Protein AF-0000000084531723 (afdb_homodimer)

Radius of gyration: 22.3 Å; Cα contacts (8 Å, |Δi|>4): 403; chains: 2; bounding box: 48×55×60 Å

Structure (mmCIF, N/CA/C/O backbone):
data_AF-0000000084531723-model_v1
#
loop_
_entity.id
_entity.type
_entity.pdbx_description
1 polymer 'MarR family transcriptional regulator'
#
loop_
_atom_site.group_PDB
_atom_site.id
_atom_site.type_symbol
_atom_site.label_atom_id
_atom_site.label_alt_id
_atom_site.label_comp_id
_atom_site.label_asym_id
_atom_site.label_entity_id
_atom_site.label_seq_id
_atom_site.pdbx_PDB_ins_code
_atom_site.Cartn_x
_atom_site.Cartn_y
_atom_site.Cartn_z
_atom_site.occupancy
_atom_site.B_iso_or_equiv
_atom_site.auth_seq_id
_atom_site.auth_comp_id
_atom_site.auth_asym_id
_atom_site.auth_atom_id
_atom_site.pdbx_PDB_model_num
ATOM 1 N N . MET A 1 1 ? 4.938 5.062 17.516 1 63 1 MET A N 1
ATOM 2 C CA . MET A 1 1 ? 3.607 4.496 17.719 1 63 1 MET A CA 1
ATOM 3 C C . MET A 1 1 ? 2.566 5.25 16.906 1 63 1 MET A C 1
ATOM 5 O O . MET A 1 1 ? 2.65 6.473 16.75 1 63 1 MET A O 1
ATOM 9 N N . GLU A 1 2 ? 1.861 4.598 16.094 1 81.06 2 GLU A N 1
ATOM 10 C CA . GLU A 1 2 ? 0.788 5.219 15.32 1 81.06 2 GLU A CA 1
ATOM 11 C C . GLU A 1 2 ? -0.399 5.57 16.203 1 81.06 2 GLU A C 1
ATOM 13 O O . GLU A 1 2 ? -0.81 4.77 17.047 1 81.06 2 GLU A O 1
ATOM 18 N N . ILE A 1 3 ? -0.831 6.797 16.172 1 87.56 3 ILE A N 1
ATOM 19 C CA . ILE A 1 3 ? -2.002 7.191 16.938 1 87.56 3 ILE A CA 1
ATOM 20 C C . ILE A 1 3 ? -3.252 6.531 16.359 1 87.56 3 ILE A C 1
ATOM 22 O O . ILE A 1 3 ? -3.246 6.082 15.219 1 87.56 3 ILE A O 1
ATOM 26 N N . GLY A 1 4 ? -4.312 6.414 17.219 1 93.38 4 GLY A N 1
ATOM 27 C CA . GLY A 1 4 ? -5.562 5.836 16.766 1 93.38 4 GLY A CA 1
ATOM 28 C C . GLY A 1 4 ? -6.184 6.598 15.602 1 93.38 4 GLY A C 1
ATOM 29 O O . GLY A 1 4 ? -5.973 7.805 15.469 1 93.38 4 GLY A O 1
ATOM 30 N N . ILE A 1 5 ? -6.965 5.941 14.82 1 95.44 5 ILE A N 1
ATOM 31 C CA . ILE A 1 5 ? -7.562 6.539 13.633 1 95.44 5 ILE A CA 1
ATOM 32 C C . ILE A 1 5 ? -8.438 7.723 14.039 1 95.44 5 ILE A C 1
ATOM 34 O O . ILE A 1 5 ? -8.359 8.797 13.43 1 95.44 5 ILE A O 1
ATOM 38 N N . ALA A 1 6 ? -9.25 7.543 15.055 1 96.06 6 ALA A N 1
ATOM 39 C CA . ALA A 1 6 ? -10.133 8.617 15.516 1 96.06 6 ALA A CA 1
ATOM 40 C C . ALA A 1 6 ? -9.328 9.836 15.945 1 96.06 6 ALA A C 1
ATOM 42 O O . ALA A 1 6 ? -9.703 10.977 15.648 1 96.06 6 ALA A O 1
ATOM 43 N N . GLU A 1 7 ? -8.258 9.586 16.672 1 95.5 7 GLU A N 1
ATOM 44 C CA . GLU A 1 7 ? -7.391 10.672 17.109 1 95.5 7 GLU A CA 1
ATOM 45 C C . GLU A 1 7 ? -6.723 11.367 15.93 1 95.5 7 GLU A C 1
ATOM 47 O O . GLU A 1 7 ? -6.621 12.594 15.891 1 95.5 7 GLU A O 1
ATOM 52 N N . GLN A 1 8 ? -6.285 10.617 14.969 1 95 8 GLN A N 1
ATOM 53 C CA . GLN A 1 8 ? -5.641 11.156 13.773 1 95 8 GLN A CA 1
ATOM 54 C C . GLN A 1 8 ? -6.613 12.016 12.969 1 95 8 GLN A C 1
ATOM 56 O O . GLN A 1 8 ? -6.254 13.102 12.508 1 95 8 GLN A O 1
ATOM 61 N N . VAL A 1 9 ? -7.836 11.586 12.844 1 96.44 9 VAL A N 1
ATOM 62 C CA . VAL A 1 9 ? -8.852 12.312 12.086 1 96.44 9 VAL A CA 1
ATOM 63 C C . VAL A 1 9 ? -9.203 13.609 12.805 1 96.44 9 VAL A C 1
ATOM 65 O O . VAL A 1 9 ? -9.359 14.656 12.172 1 96.44 9 VAL A O 1
ATOM 68 N N . ALA A 1 10 ? -9.289 13.516 14.125 1 96.19 10 ALA A N 1
ATOM 69 C CA . ALA A 1 10 ? -9.57 14.703 14.922 1 96.19 10 ALA A CA 1
ATOM 70 C C . ALA A 1 10 ? -8.477 15.75 14.75 1 96.19 10 ALA A C 1
ATOM 72 O O . ALA A 1 10 ? -8.758 16.938 14.625 1 96.19 10 ALA A O 1
ATOM 73 N N . LEU A 1 11 ? -7.297 15.266 14.758 1 95.56 11 LEU A N 1
ATOM 74 C CA . LEU A 1 11 ? -6.156 16.156 14.57 1 95.56 11 LEU A CA 1
ATOM 75 C C . LEU A 1 11 ? -6.188 16.781 13.18 1 95.56 11 LEU A C 1
ATOM 77 O O . LEU A 1 11 ? -5.992 18 13.039 1 95.56 11 LEU A O 1
ATOM 81 N N . TYR A 1 12 ? -6.457 16.016 12.133 1 95.75 12 TYR A N 1
ATOM 82 C CA . TYR A 1 12 ? -6.539 16.531 10.773 1 95.75 12 TYR A CA 1
ATOM 83 C C . TYR A 1 12 ? -7.66 17.562 10.656 1 95.75 12 TYR A C 1
ATOM 85 O O . TYR A 1 12 ? -7.508 18.578 9.977 1 95.75 12 TYR A O 1
ATOM 93 N N . GLN A 1 13 ? -8.742 17.281 11.312 1 95.31 13 GLN A N 1
ATOM 94 C CA . GLN A 1 13 ? -9.859 18.203 11.297 1 95.31 13 GLN A CA 1
ATOM 95 C C . GLN A 1 13 ? -9.477 19.531 11.938 1 95.31 13 GLN A C 1
ATOM 97 O O . GLN A 1 13 ? -9.891 20.609 11.477 1 95.31 13 GLN A O 1
ATOM 102 N N . ARG A 1 14 ? -8.711 19.469 12.953 1 95.5 14 ARG A N 1
ATOM 103 C CA . ARG A 1 14 ? -8.242 20.672 13.633 1 95.5 14 ARG A CA 1
ATOM 104 C C . ARG A 1 14 ? -7.297 21.484 12.742 1 95.5 14 ARG A C 1
ATOM 106 O O . ARG A 1 14 ? -7.398 22.703 12.672 1 95.5 14 ARG A O 1
ATOM 113 N N . GLU A 1 15 ? -6.426 20.766 12.031 1 95.75 15 GLU A N 1
ATOM 114 C CA . GLU A 1 15 ? -5.379 21.406 11.234 1 95.75 15 GLU A CA 1
ATOM 115 C C . GLU A 1 15 ? -5.883 21.766 9.844 1 95.75 15 GLU A C 1
ATOM 117 O O . GLU A 1 15 ? -5.359 22.688 9.203 1 95.75 15 GLU A O 1
ATOM 122 N N . PHE A 1 16 ? -6.871 21.047 9.383 1 95.56 16 PHE A N 1
ATOM 123 C CA . PHE A 1 16 ? -7.508 21.219 8.086 1 95.56 16 PHE A CA 1
ATOM 124 C C . PHE A 1 16 ? -9.016 21.047 8.195 1 95.56 16 PHE A C 1
ATOM 126 O O . PHE A 1 16 ? -9.562 20 7.84 1 95.56 16 PHE A O 1
ATOM 133 N N . PRO A 1 17 ? -9.688 22.031 8.492 1 93.44 17 PRO A N 1
ATOM 134 C CA . PRO A 1 17 ? -11.078 21.953 8.961 1 93.44 17 PRO A CA 1
ATOM 135 C C . PRO A 1 17 ? -12.039 21.484 7.867 1 93.44 17 PRO A C 1
ATOM 137 O O . PRO A 1 17 ? -13.156 21.062 8.164 1 93.44 17 PRO A O 1
ATOM 140 N N . THR A 1 18 ? -11.727 21.547 6.609 1 92.62 18 THR A N 1
ATOM 141 C CA . THR A 1 18 ? -12.664 21.188 5.551 1 92.62 18 THR A CA 1
ATOM 142 C C . THR A 1 18 ? -12.609 19.688 5.266 1 92.62 18 THR A C 1
ATOM 144 O O . THR A 1 18 ? -13.305 19.188 4.379 1 92.62 18 THR A O 1
ATOM 147 N N . VAL A 1 19 ? -11.859 19.062 6.121 1 91.06 19 VAL A N 1
ATOM 148 C CA . VAL A 1 19 ? -11.742 17.625 5.953 1 91.06 19 VAL A CA 1
ATOM 149 C C . VAL A 1 19 ? -13.062 16.953 6.344 1 91.06 19 VAL A C 1
ATOM 151 O O . VAL A 1 19 ? -13.656 17.297 7.367 1 91.06 19 VAL A O 1
ATOM 154 N N . ASP A 1 20 ? -13.633 16.078 5.492 1 94.62 20 ASP A N 1
ATOM 155 C CA . ASP A 1 20 ? -14.766 15.227 5.859 1 94.62 20 ASP A CA 1
ATOM 156 C C . ASP A 1 20 ? -14.32 14.062 6.742 1 94.62 20 ASP A C 1
ATOM 158 O O . ASP A 1 20 ? -13.633 13.156 6.273 1 94.62 20 ASP A O 1
ATOM 162 N N . PRO A 1 21 ? -14.711 14.07 8 1 95.25 21 PRO A N 1
ATOM 163 C CA . PRO A 1 21 ? -14.188 13.07 8.93 1 95.25 21 PRO A CA 1
ATOM 164 C C . PRO A 1 21 ? -14.562 11.641 8.531 1 95.25 21 PRO A C 1
ATOM 166 O O . PRO A 1 21 ? -13.797 10.711 8.781 1 95.25 21 PRO A O 1
ATOM 169 N N . GLN A 1 22 ? -15.75 11.477 7.98 1 96.06 22 GLN A N 1
ATOM 170 C CA . GLN A 1 22 ? -16.156 10.133 7.574 1 96.06 22 GLN A CA 1
ATOM 171 C C . GLN A 1 22 ? -15.281 9.625 6.426 1 96.06 22 GLN A C 1
ATOM 173 O O . GLN A 1 22 ? -14.828 8.484 6.445 1 96.06 22 GLN A O 1
ATOM 178 N N . VAL A 1 23 ? -15.055 10.445 5.438 1 96.69 23 VAL A N 1
ATOM 179 C CA . VAL A 1 23 ? -14.211 10.094 4.297 1 96.69 23 VAL A CA 1
ATOM 180 C C . VAL A 1 23 ? -12.789 9.812 4.77 1 96.69 23 VAL A C 1
ATOM 182 O O . VAL A 1 23 ? -12.195 8.797 4.395 1 96.69 23 VAL A O 1
ATOM 185 N N . GLU A 1 24 ? -12.32 10.656 5.594 1 96.88 24 GLU A N 1
ATOM 186 C CA . GLU A 1 24 ? -10.961 10.492 6.098 1 96.88 24 GLU A CA 1
ATOM 187 C C . GLU A 1 24 ? -10.82 9.219 6.918 1 96.88 24 GLU A C 1
ATOM 189 O O . GLU A 1 24 ? -9.805 8.516 6.824 1 96.88 24 GLU A O 1
ATOM 194 N N . THR A 1 25 ? -11.82 8.898 7.734 1 97.44 25 THR A N 1
ATOM 195 C CA . THR A 1 25 ? -11.812 7.672 8.516 1 97.44 25 THR A CA 1
ATOM 196 C C . THR A 1 25 ? -11.727 6.449 7.609 1 97.44 25 THR A C 1
ATOM 198 O O . THR A 1 25 ? -10.922 5.547 7.84 1 97.44 25 THR A O 1
ATOM 201 N N . ILE A 1 26 ? -12.5 6.398 6.543 1 98.31 26 ILE A N 1
ATOM 202 C CA . ILE A 1 26 ? -12.516 5.289 5.598 1 98.31 26 ILE A CA 1
ATOM 203 C C . ILE A 1 26 ? -11.148 5.152 4.938 1 98.31 26 ILE A C 1
ATOM 205 O O . ILE A 1 26 ? -10.562 4.066 4.918 1 98.31 26 ILE A O 1
ATOM 209 N N . VAL A 1 27 ? -10.578 6.238 4.465 1 97.75 27 VAL A N 1
ATOM 210 C CA . VAL A 1 27 ? -9.336 6.246 3.701 1 97.75 27 VAL A CA 1
ATOM 211 C C . VAL A 1 27 ? -8.172 5.871 4.609 1 97.75 27 VAL A C 1
ATOM 213 O O . VAL A 1 27 ? -7.336 5.035 4.25 1 97.75 27 VAL A O 1
ATOM 216 N N . GLN A 1 28 ? -8.188 6.422 5.781 1 96.69 28 GLN A N 1
ATOM 217 C CA . GLN A 1 28 ? -7.102 6.117 6.707 1 96.69 28 GLN A CA 1
ATOM 218 C C . GLN A 1 28 ? -7.164 4.664 7.168 1 96.69 28 GLN A C 1
ATOM 220 O O . GLN A 1 28 ? -6.129 4.016 7.34 1 96.69 28 GLN A O 1
ATOM 225 N N . THR A 1 29 ? -8.367 4.156 7.441 1 97.94 29 THR A N 1
ATOM 226 C CA . THR A 1 29 ? -8.523 2.764 7.848 1 97.94 29 THR A CA 1
ATOM 227 C C . THR A 1 29 ? -8.094 1.822 6.73 1 97.94 29 THR A C 1
ATOM 229 O O . THR A 1 29 ? -7.352 0.866 6.969 1 97.94 29 THR A O 1
ATOM 232 N N . LEU A 1 30 ? -8.5 2.105 5.512 1 98.31 30 LEU A N 1
ATOM 233 C CA . LEU A 1 30 ? -8.117 1.32 4.34 1 98.31 30 LEU A CA 1
ATOM 234 C C . LEU A 1 30 ? -6.602 1.302 4.172 1 98.31 30 LEU A C 1
ATOM 236 O O . LEU A 1 30 ? -6.008 0.239 3.979 1 98.31 30 LEU A O 1
ATOM 240 N N . ASN A 1 31 ? -5.98 2.447 4.266 1 96.44 31 ASN A N 1
ATOM 241 C CA . ASN A 1 31 ? -4.531 2.553 4.129 1 96.44 31 ASN A CA 1
ATOM 242 C C . ASN A 1 31 ? -3.809 1.758 5.211 1 96.44 31 ASN A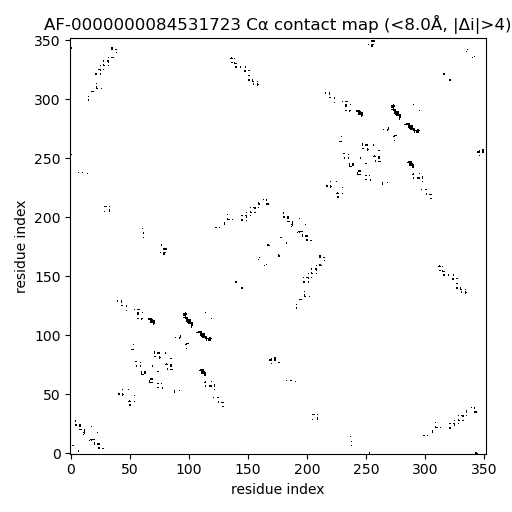 C 1
ATOM 244 O O . ASN A 1 31 ? -2.812 1.088 4.934 1 96.44 31 ASN A O 1
ATOM 248 N N . ARG A 1 32 ? -4.309 1.858 6.422 1 95.5 32 ARG A N 1
ATOM 249 C CA . ARG A 1 32 ? -3.668 1.16 7.531 1 95.5 32 ARG A CA 1
ATOM 250 C C . ARG A 1 32 ? -3.832 -0.35 7.395 1 95.5 32 ARG A C 1
ATOM 252 O O . ARG A 1 32 ? -2.889 -1.106 7.637 1 95.5 32 ARG A O 1
ATOM 259 N N . VAL A 1 33 ? -5.035 -0.821 7.016 1 96.94 33 VAL A N 1
ATOM 260 C CA . VAL A 1 33 ? -5.242 -2.242 6.758 1 96.94 33 VAL A CA 1
ATOM 261 C C . VAL A 1 33 ? -4.266 -2.721 5.688 1 96.94 33 VAL A C 1
ATOM 263 O O . VAL A 1 33 ? -3.57 -3.723 5.875 1 96.94 33 VAL A O 1
ATOM 266 N N . SER A 1 34 ? -4.184 -1.967 4.617 1 96.44 34 SER A N 1
ATOM 267 C CA . SER A 1 34 ? -3.326 -2.336 3.496 1 96.44 34 SER A CA 1
ATOM 268 C C . SER A 1 34 ? -1.864 -2.416 3.922 1 96.44 34 SER A C 1
ATOM 270 O O . SER A 1 34 ? -1.154 -3.354 3.551 1 96.44 34 SER A O 1
ATOM 272 N N . ARG A 1 35 ? -1.403 -1.473 4.672 1 93.69 35 ARG A N 1
ATOM 273 C CA . ARG A 1 35 ? -0.019 -1.462 5.133 1 93.69 35 ARG A CA 1
ATOM 274 C C . ARG A 1 35 ? 0.275 -2.67 6.016 1 93.69 35 ARG A C 1
ATOM 276 O O . ARG A 1 35 ? 1.313 -3.316 5.867 1 93.69 35 ARG A O 1
ATOM 283 N N . ARG A 1 36 ? -0.611 -2.941 6.941 1 94.12 36 ARG A N 1
ATOM 284 C CA . ARG A 1 36 ? -0.42 -4.07 7.844 1 94.12 36 ARG A CA 1
ATOM 285 C C . ARG A 1 36 ? -0.445 -5.391 7.082 1 94.12 36 ARG A C 1
ATOM 287 O O . ARG A 1 36 ? 0.318 -6.309 7.391 1 94.12 36 ARG A O 1
ATOM 294 N N . MET A 1 37 ? -1.312 -5.496 6.133 1 96.25 37 MET A N 1
ATOM 295 C CA . MET A 1 37 ? -1.308 -6.668 5.258 1 96.25 37 MET A CA 1
ATOM 296 C C . MET A 1 37 ? 0.03 -6.805 4.543 1 96.25 37 MET A C 1
ATOM 298 O O . MET A 1 37 ? 0.583 -7.902 4.457 1 96.25 37 MET A O 1
ATOM 302 N N . GLY A 1 38 ? 0.511 -5.695 4.016 1 95.12 38 GLY A N 1
ATOM 303 C CA . GLY A 1 38 ? 1.812 -5.707 3.365 1 95.12 38 GLY A CA 1
ATOM 304 C C . GLY A 1 38 ? 2.922 -6.223 4.262 1 95.12 38 GLY A C 1
ATOM 305 O O . GLY A 1 38 ? 3.76 -7.016 3.822 1 95.12 38 GLY A O 1
ATOM 306 N N . VAL A 1 39 ? 2.947 -5.832 5.465 1 93.38 39 VAL A N 1
ATOM 307 C CA . VAL A 1 39 ? 3.943 -6.266 6.441 1 93.38 39 VAL A CA 1
ATOM 308 C C . VAL A 1 39 ? 3.82 -7.77 6.672 1 93.38 39 VAL A C 1
ATOM 310 O O . VAL A 1 39 ? 4.828 -8.484 6.711 1 93.38 39 VAL A O 1
ATOM 313 N N . ALA A 1 40 ? 2.584 -8.188 6.82 1 94.69 40 ALA A N 1
ATOM 314 C CA . ALA A 1 40 ? 2.346 -9.617 7.02 1 94.69 40 ALA A CA 1
ATOM 315 C C . ALA A 1 40 ? 2.855 -10.422 5.832 1 94.69 40 ALA A C 1
ATOM 317 O O . ALA A 1 40 ? 3.521 -11.445 6.008 1 94.69 40 ALA A O 1
ATOM 318 N N . TYR A 1 41 ? 2.582 -10.008 4.621 1 96.44 41 TYR A N 1
ATOM 319 C CA . TYR A 1 41 ? 3.041 -10.703 3.424 1 96.44 41 TYR A CA 1
ATOM 320 C C . TYR A 1 41 ? 4.562 -10.727 3.359 1 96.44 41 TYR A C 1
ATOM 322 O O . TYR A 1 41 ? 5.156 -11.75 3.004 1 96.44 41 TYR A O 1
ATOM 330 N N . ASP A 1 42 ? 5.18 -9.648 3.721 1 95.5 42 ASP A N 1
ATOM 331 C CA . ASP A 1 42 ? 6.637 -9.57 3.691 1 95.5 42 ASP A CA 1
ATOM 332 C C . ASP A 1 42 ? 7.262 -10.555 4.676 1 95.5 42 ASP A C 1
ATOM 334 O O . ASP A 1 42 ? 8.289 -11.172 4.379 1 95.5 42 ASP A O 1
ATOM 338 N N . ARG A 1 43 ? 6.684 -10.648 5.785 1 95.12 43 ARG A N 1
ATOM 339 C CA . ARG A 1 43 ? 7.156 -11.609 6.777 1 95.12 43 ARG A CA 1
ATOM 340 C C . ARG A 1 43 ? 7.07 -13.039 6.246 1 95.12 43 ARG A C 1
ATOM 342 O O . ARG A 1 43 ? 7.984 -13.836 6.453 1 95.12 43 ARG A O 1
ATOM 349 N N . GLN A 1 44 ? 5.996 -13.32 5.59 1 97.25 44 GLN A N 1
ATOM 350 C CA . GLN A 1 44 ? 5.82 -14.641 5 1 97.25 44 GLN A CA 1
ATOM 351 C C . GLN A 1 44 ? 6.883 -14.922 3.939 1 97.25 44 GLN A C 1
ATOM 353 O O . GLN A 1 44 ? 7.457 -16.016 3.902 1 97.25 44 GLN A O 1
ATOM 358 N N . LEU A 1 45 ? 7.176 -13.938 3.105 1 97.94 45 LEU A N 1
ATOM 359 C CA . LEU A 1 45 ? 8.172 -14.109 2.057 1 97.94 45 LEU A CA 1
ATOM 360 C C . LEU A 1 45 ? 9.562 -14.273 2.652 1 97.94 45 LEU A C 1
ATOM 362 O O . LEU A 1 45 ? 10.383 -15.047 2.135 1 97.94 45 LEU A O 1
ATOM 366 N N . THR A 1 46 ? 9.758 -13.578 3.746 1 97.12 46 THR A N 1
ATOM 367 C CA . THR A 1 46 ? 11.023 -13.734 4.457 1 97.12 46 THR A CA 1
ATOM 368 C C . THR A 1 46 ? 11.188 -15.172 4.949 1 97.12 46 THR A C 1
ATOM 370 O O . THR A 1 46 ? 12.266 -15.758 4.812 1 97.12 46 THR A O 1
ATOM 373 N N . VAL A 1 47 ? 10.18 -15.711 5.469 1 97.25 47 VAL A N 1
ATOM 374 C CA . VAL A 1 47 ? 10.188 -17.094 5.938 1 97.25 47 VAL A CA 1
ATOM 375 C C . VAL A 1 47 ? 10.5 -18.031 4.777 1 97.25 47 VAL A C 1
ATOM 377 O O . VAL A 1 47 ? 11.203 -19.031 4.945 1 97.25 47 VAL A O 1
ATOM 380 N N . LEU A 1 48 ? 10.078 -17.688 3.586 1 97.88 48 LEU A N 1
ATOM 381 C CA . LEU A 1 48 ? 10.219 -18.531 2.41 1 97.88 48 LEU A CA 1
ATOM 382 C C . LEU A 1 48 ? 11.555 -18.281 1.718 1 97.88 48 LEU A C 1
ATOM 384 O O . LEU A 1 48 ? 11.906 -18.969 0.758 1 97.88 48 LEU A O 1
ATOM 388 N N . GLY A 1 49 ? 12.258 -17.25 2.111 1 97.25 49 GLY A N 1
ATOM 389 C CA . GLY A 1 49 ? 13.578 -16.953 1.57 1 97.25 49 GLY A CA 1
ATOM 390 C C . GLY A 1 49 ? 13.523 -16.281 0.214 1 97.25 49 GLY A C 1
ATOM 391 O O . GLY A 1 49 ? 14.422 -16.469 -0.612 1 97.25 49 GLY A O 1
ATOM 392 N N . ILE A 1 50 ? 12.438 -15.578 -0.095 1 97.12 50 ILE A N 1
ATOM 393 C CA . ILE A 1 50 ? 12.375 -14.828 -1.347 1 97.12 50 ILE A CA 1
ATOM 394 C C . ILE A 1 50 ? 11.93 -13.391 -1.069 1 97.12 50 ILE A C 1
ATOM 396 O O . ILE A 1 50 ? 11.242 -13.133 -0.08 1 97.12 50 ILE A O 1
ATOM 400 N N . THR A 1 51 ? 12.297 -12.484 -1.89 1 97.25 51 THR A N 1
ATOM 401 C CA . THR A 1 51 ? 11.922 -11.078 -1.758 1 97.25 51 THR A CA 1
ATOM 402 C C . THR A 1 51 ? 10.586 -10.805 -2.443 1 97.25 51 THR A C 1
ATOM 404 O O . THR A 1 51 ? 10.117 -11.617 -3.242 1 97.25 51 THR A O 1
ATOM 407 N N . SER A 1 52 ? 10.008 -9.695 -2.111 1 97.56 52 SER A N 1
ATOM 408 C CA . SER A 1 52 ? 8.781 -9.273 -2.781 1 97.56 52 SER A CA 1
ATOM 409 C C . SER A 1 52 ? 9 -9.102 -4.281 1 97.56 52 SER A C 1
ATOM 411 O O . SER A 1 52 ? 8.117 -9.422 -5.082 1 97.56 52 SER A O 1
ATOM 413 N N . ALA A 1 53 ? 10.188 -8.641 -4.637 1 96.75 53 ALA A N 1
ATOM 414 C CA . ALA A 1 53 ? 10.516 -8.469 -6.047 1 96.75 53 ALA A CA 1
ATOM 415 C C . ALA A 1 53 ? 10.555 -9.812 -6.773 1 96.75 53 ALA A C 1
ATOM 417 O O . ALA A 1 53 ? 10.055 -9.93 -7.895 1 96.75 53 ALA A O 1
ATOM 418 N N . GLU A 1 54 ? 11.125 -10.766 -6.184 1 97.81 54 GLU A N 1
ATOM 419 C CA . GLU A 1 54 ? 11.18 -12.109 -6.762 1 97.81 54 GLU A CA 1
ATOM 420 C C . GLU A 1 54 ? 9.789 -12.727 -6.855 1 97.81 54 GLU A C 1
ATOM 422 O O . GLU A 1 54 ? 9.453 -13.375 -7.852 1 97.81 54 GLU A O 1
ATOM 427 N N . TRP A 1 55 ? 9.062 -12.508 -5.832 1 98.25 55 TRP A N 1
ATOM 428 C CA . TRP A 1 55 ? 7.695 -13.016 -5.82 1 98.25 55 TRP A CA 1
ATOM 429 C C . TRP A 1 55 ? 6.898 -12.461 -6.996 1 98.25 55 TRP A C 1
ATOM 431 O O . TRP A 1 55 ? 6.105 -13.18 -7.609 1 98.25 55 TRP A O 1
ATOM 441 N N . GLU A 1 56 ? 7.062 -11.258 -7.301 1 97.25 56 GLU A N 1
ATOM 442 C CA . GLU A 1 56 ? 6.355 -10.633 -8.414 1 97.25 56 GLU A CA 1
ATOM 443 C C . GLU A 1 56 ? 6.688 -11.312 -9.734 1 97.25 56 GLU A C 1
ATOM 445 O O . GLU A 1 56 ? 5.828 -11.43 -10.609 1 97.25 56 GLU A O 1
ATOM 450 N N . VAL A 1 57 ? 7.887 -11.695 -9.891 1 98.12 57 VAL A N 1
ATOM 451 C CA . VAL A 1 57 ? 8.281 -12.43 -11.086 1 98.12 57 VAL A CA 1
ATOM 452 C C . VAL A 1 57 ? 7.602 -13.789 -11.117 1 98.12 57 VAL A C 1
ATOM 454 O O . VAL A 1 57 ? 7.043 -14.195 -12.141 1 98.12 57 VAL A O 1
ATOM 457 N N . LEU A 1 58 ? 7.652 -14.5 -9.961 1 98.56 58 LEU A N 1
ATOM 458 C CA . LEU A 1 58 ? 6.977 -15.789 -9.883 1 98.56 58 LEU A CA 1
ATOM 459 C C . LEU A 1 58 ? 5.5 -15.648 -10.227 1 98.56 58 LEU A C 1
ATOM 461 O O . LEU A 1 58 ? 4.961 -16.453 -11 1 98.56 58 LEU A O 1
ATOM 465 N N . LYS A 1 59 ? 4.922 -14.672 -9.703 1 97.31 59 LYS A N 1
ATOM 466 C CA . LYS A 1 59 ? 3.506 -14.414 -9.953 1 97.31 59 LYS A CA 1
ATOM 467 C C . LYS A 1 59 ? 3.25 -14.156 -11.438 1 97.31 59 LYS A C 1
ATOM 469 O O . LYS A 1 59 ? 2.307 -14.703 -12.016 1 97.31 59 LYS A O 1
ATOM 474 N N . ALA A 1 60 ? 4.059 -13.352 -12.055 1 96.94 60 ALA A N 1
ATOM 475 C CA . ALA A 1 60 ? 3.891 -13.039 -13.469 1 96.94 60 ALA A CA 1
ATOM 476 C C . ALA A 1 60 ? 3.973 -14.305 -14.32 1 96.94 60 ALA A C 1
ATOM 478 O O . ALA A 1 60 ? 3.207 -14.469 -15.273 1 96.94 60 ALA A O 1
ATOM 479 N N . LEU A 1 61 ? 4.879 -15.172 -14.008 1 98.06 61 LEU A N 1
ATOM 480 C CA . LEU A 1 61 ? 5.035 -16.422 -14.75 1 98.06 61 LEU A CA 1
ATOM 481 C C . LEU A 1 61 ? 3.828 -17.328 -14.547 1 98.06 61 LEU A C 1
ATOM 483 O O . LEU A 1 61 ? 3.314 -17.906 -15.5 1 98.06 61 LEU A O 1
ATOM 487 N N . VAL A 1 62 ? 3.371 -17.422 -13.344 1 97.12 62 VAL A N 1
ATOM 488 C CA . VAL A 1 62 ? 2.213 -18.25 -13.039 1 97.12 62 VAL A CA 1
ATOM 489 C C . VAL A 1 62 ? 0.984 -17.719 -13.773 1 97.12 62 VAL A C 1
ATOM 491 O O . VAL A 1 62 ? 0.22 -18.484 -14.359 1 97.12 62 VAL A O 1
ATOM 494 N N . VAL A 1 63 ? 0.833 -16.453 -13.766 1 94.94 63 VAL A N 1
ATOM 495 C CA . VAL A 1 63 ? -0.312 -15.805 -14.398 1 94.94 63 VAL A CA 1
ATOM 496 C C . VAL A 1 63 ? -0.252 -16.016 -15.914 1 94.94 63 VAL A C 1
ATOM 498 O O . VAL A 1 63 ? -1.288 -16.141 -16.562 1 94.94 63 VAL A O 1
ATOM 501 N N . ALA A 1 64 ? 0.91 -16.109 -16.453 1 94.69 64 ALA A N 1
ATOM 502 C CA . ALA A 1 64 ? 1.074 -16.359 -17.875 1 94.69 64 ALA A CA 1
ATOM 503 C C . ALA A 1 64 ? 0.526 -17.734 -18.266 1 94.69 64 ALA A C 1
ATOM 505 O O . ALA A 1 64 ? 0.206 -17.969 -19.438 1 94.69 64 ALA A O 1
ATOM 506 N N . GLY A 1 65 ? 0.491 -18.688 -17.266 1 94.25 65 GLY A N 1
ATOM 507 C CA . GLY A 1 65 ? -0.082 -20 -17.5 1 94.25 65 GLY A CA 1
ATOM 508 C C . GLY A 1 65 ? 0.953 -21.047 -17.891 1 94.25 65 GLY A C 1
ATOM 509 O O . GLY A 1 65 ? 2.049 -20.703 -18.344 1 94.25 65 GLY A O 1
ATOM 510 N N . SER A 1 66 ? 0.608 -22.297 -17.703 1 94.19 66 SER A N 1
ATOM 511 C CA . SER A 1 66 ? 1.482 -23.406 -18.047 1 94.19 66 SER A CA 1
ATOM 512 C C . SER A 1 66 ? 1.844 -23.375 -19.531 1 94.19 66 SER A C 1
ATOM 514 O O . SER A 1 66 ? 0.975 -23.188 -20.391 1 94.19 66 SER A O 1
ATOM 516 N N . PRO A 1 67 ? 3.248 -23.562 -19.812 1 95.38 67 PRO A N 1
ATOM 517 C CA . PRO A 1 67 ? 4.367 -24.062 -19.016 1 95.38 67 PRO A CA 1
ATOM 518 C C . PRO A 1 67 ? 5.133 -22.969 -18.297 1 95.38 67 PRO A C 1
ATOM 520 O O . PRO A 1 67 ? 6.336 -23.094 -18.047 1 95.38 67 PRO A O 1
ATOM 523 N N . TYR A 1 68 ? 4.426 -21.766 -17.938 1 97.62 68 TYR A N 1
ATOM 524 C CA . TYR A 1 68 ? 4.914 -20.703 -17.078 1 97.62 68 TYR A CA 1
ATOM 525 C C . TYR A 1 68 ? 6.188 -20.078 -17.656 1 97.62 68 TYR A C 1
ATOM 527 O O . TYR A 1 68 ? 7.195 -19.969 -16.953 1 97.62 68 TYR A O 1
ATOM 535 N N . ARG A 1 69 ? 6.023 -19.625 -18.859 1 97.31 69 ARG A N 1
ATOM 536 C CA . ARG A 1 69 ? 7.148 -19.062 -19.609 1 97.31 69 ARG A CA 1
ATOM 537 C C . ARG A 1 69 ? 6.836 -17.656 -20.094 1 97.31 69 ARG A C 1
ATOM 539 O O . ARG A 1 69 ? 5.707 -17.359 -20.5 1 97.31 69 ARG A O 1
ATOM 546 N N . LEU A 1 70 ? 7.801 -16.812 -20.016 1 97.25 70 LEU A N 1
ATOM 547 C CA . LEU A 1 70 ? 7.75 -15.484 -20.609 1 97.25 70 LEU A CA 1
ATOM 548 C C . LEU A 1 70 ? 9.133 -15.039 -21.062 1 97.25 70 LEU A C 1
ATOM 550 O O . LEU A 1 70 ? 10.148 -15.508 -20.531 1 97.25 70 LEU A O 1
ATOM 554 N N . GLY A 1 71 ? 9.148 -14.172 -22.078 1 96.88 71 GLY A N 1
ATOM 555 C CA . GLY A 1 71 ? 10.391 -13.492 -22.406 1 96.88 71 GLY A CA 1
ATOM 556 C C . GLY A 1 71 ? 10.773 -12.422 -21.406 1 96.88 71 GLY A C 1
ATOM 557 O O . GLY A 1 71 ? 9.906 -11.859 -20.734 1 96.88 71 GLY A O 1
ATOM 558 N N . PRO A 1 72 ? 12.094 -12.172 -21.266 1 96.69 72 PRO A N 1
ATOM 559 C CA . PRO A 1 72 ? 12.516 -11.133 -20.328 1 96.69 72 PRO A CA 1
ATOM 560 C C . PRO A 1 72 ? 11.898 -9.773 -20.625 1 96.69 72 PRO A C 1
ATOM 562 O O . PRO A 1 72 ? 11.602 -9.008 -19.703 1 96.69 72 PRO A O 1
ATOM 565 N N . GLY A 1 73 ? 11.734 -9.469 -21.922 1 95.5 73 GLY A N 1
ATOM 566 C CA . GLY A 1 73 ? 11.109 -8.211 -22.297 1 95.5 73 GLY A CA 1
ATOM 567 C C . GLY A 1 73 ? 9.664 -8.102 -21.844 1 95.5 73 GLY A C 1
ATOM 568 O O . GLY A 1 73 ? 9.258 -7.066 -21.297 1 95.5 73 GLY A O 1
ATOM 569 N N . GLU A 1 74 ? 8.961 -9.148 -22.078 1 95.06 74 GLU A N 1
ATOM 570 C CA . GLU A 1 74 ? 7.562 -9.18 -21.656 1 95.06 74 GLU A CA 1
ATOM 571 C C . GLU A 1 74 ? 7.449 -9.109 -20.141 1 95.06 74 GLU A C 1
ATOM 573 O O . GLU A 1 74 ? 6.582 -8.414 -19.594 1 95.06 74 GLU A O 1
ATOM 578 N N . LEU A 1 75 ? 8.281 -9.797 -19.422 1 96.31 75 LEU A N 1
ATOM 579 C CA . LEU A 1 75 ? 8.328 -9.75 -17.969 1 96.31 75 LEU A CA 1
ATOM 580 C C . LEU A 1 75 ? 8.594 -8.328 -17.484 1 96.31 75 LEU A C 1
ATOM 582 O O . LEU A 1 75 ? 7.91 -7.84 -16.578 1 96.31 75 LEU A O 1
ATOM 586 N N . ALA A 1 76 ? 9.594 -7.691 -18.094 1 96.5 76 ALA A N 1
ATOM 587 C CA . ALA A 1 76 ? 9.945 -6.324 -17.719 1 96.5 76 ALA A CA 1
ATOM 588 C C . ALA A 1 76 ? 8.766 -5.375 -17.922 1 96.5 76 ALA A C 1
ATOM 590 O O . ALA A 1 76 ? 8.461 -4.566 -17.047 1 96.5 76 ALA A O 1
ATOM 591 N N . LYS A 1 77 ? 8.102 -5.527 -19.047 1 93.56 77 LYS A N 1
ATOM 592 C CA . LYS A 1 77 ? 6.949 -4.695 -19.375 1 93.56 77 LYS A CA 1
ATOM 593 C C . LYS A 1 77 ? 5.82 -4.898 -18.375 1 93.56 77 LYS A C 1
ATOM 595 O O . LYS A 1 77 ? 5.254 -3.926 -17.859 1 93.56 77 LYS A O 1
ATOM 600 N N . ARG A 1 78 ? 5.539 -6.125 -18 1 92.38 78 ARG A N 1
ATOM 601 C CA . ARG A 1 78 ? 4.465 -6.457 -17.062 1 92.38 78 ARG A CA 1
ATOM 602 C C . ARG A 1 78 ? 4.746 -5.887 -15.68 1 92.38 78 ARG A C 1
ATOM 604 O O . ARG A 1 78 ? 3.822 -5.508 -14.961 1 92.38 78 ARG A O 1
ATOM 611 N N . LEU A 1 79 ? 6.008 -5.809 -15.297 1 93.81 79 LEU A N 1
ATOM 612 C CA . LEU A 1 79 ? 6.359 -5.426 -13.938 1 93.81 79 LEU A CA 1
ATOM 613 C C . LEU A 1 79 ? 6.809 -3.969 -13.883 1 93.81 79 LEU A C 1
ATOM 615 O O . LEU A 1 79 ? 7.121 -3.451 -12.805 1 93.81 79 LEU A O 1
ATOM 619 N N . GLY A 1 80 ? 6.883 -3.334 -15.008 1 91.31 80 GLY A N 1
ATOM 620 C CA . GLY A 1 80 ? 7.312 -1.945 -15.062 1 91.31 80 GLY A CA 1
ATOM 621 C C . GLY A 1 80 ? 8.773 -1.757 -14.688 1 91.31 80 GLY A C 1
ATOM 622 O O . GLY A 1 80 ? 9.109 -0.833 -13.953 1 91.31 80 GLY A O 1
ATOM 623 N N . LEU A 1 81 ? 9.555 -2.607 -15.141 1 94.69 81 LEU A N 1
ATOM 624 C CA . LEU A 1 81 ? 10.984 -2.543 -14.867 1 94.69 81 LEU A CA 1
ATOM 625 C C . LEU A 1 81 ? 11.773 -2.238 -16.141 1 94.69 81 LEU A C 1
ATOM 627 O O . LEU A 1 81 ? 11.328 -2.562 -17.234 1 94.69 81 LEU A O 1
ATOM 631 N N . THR A 1 82 ? 12.914 -1.65 -15.977 1 95.25 82 THR A N 1
ATOM 632 C CA . THR A 1 82 ? 13.852 -1.551 -17.094 1 95.25 82 THR A CA 1
ATOM 633 C C . THR A 1 82 ? 14.43 -2.92 -17.438 1 95.25 82 THR A C 1
ATOM 635 O O . THR A 1 82 ? 14.477 -3.812 -16.578 1 95.25 82 THR A O 1
ATOM 638 N N . PRO A 1 83 ? 14.789 -3.029 -18.672 1 95.81 83 PRO A N 1
ATOM 639 C CA . PRO A 1 83 ? 15.422 -4.289 -19.078 1 95.81 83 PRO A CA 1
ATOM 640 C C . PRO A 1 83 ? 16.625 -4.641 -18.203 1 95.81 83 PRO A C 1
ATOM 642 O O . PRO A 1 83 ? 16.812 -5.805 -17.828 1 95.81 83 PRO A O 1
ATOM 645 N N . ALA A 1 84 ? 17.406 -3.66 -17.906 1 96.56 84 ALA A N 1
ATOM 646 C CA . ALA A 1 84 ? 18.594 -3.881 -17.078 1 96.56 84 ALA A CA 1
ATOM 647 C C . ALA A 1 84 ? 18.203 -4.383 -15.695 1 96.56 84 ALA A C 1
ATOM 649 O O . ALA A 1 84 ? 18.797 -5.336 -15.18 1 96.56 84 ALA A O 1
ATOM 650 N N . ALA A 1 85 ? 17.172 -3.805 -15.062 1 96.69 85 ALA A N 1
ATOM 651 C CA . ALA A 1 85 ? 16.688 -4.227 -13.75 1 96.69 85 ALA A CA 1
ATOM 652 C C . ALA A 1 85 ? 16.125 -5.641 -13.812 1 96.69 85 ALA A C 1
ATOM 654 O O . ALA A 1 85 ? 16.344 -6.441 -12.898 1 96.69 85 ALA A O 1
ATOM 655 N N . MET A 1 86 ? 15.406 -5.902 -14.844 1 97.56 86 MET A N 1
ATOM 656 C CA . MET A 1 86 ? 14.828 -7.23 -15.016 1 97.56 86 MET A CA 1
ATOM 657 C C . MET A 1 86 ? 15.922 -8.281 -15.156 1 97.56 86 MET A C 1
ATOM 659 O O . MET A 1 86 ? 15.844 -9.352 -14.547 1 97.56 86 MET A O 1
ATOM 663 N N . THR A 1 87 ? 16.906 -7.945 -15.961 1 97.06 87 THR A N 1
ATOM 664 C CA . THR A 1 87 ? 18.031 -8.859 -16.172 1 97.06 87 THR A CA 1
ATOM 665 C C . THR A 1 87 ? 18.703 -9.188 -14.844 1 97.06 87 THR A C 1
ATOM 667 O O . THR A 1 87 ? 18.938 -10.359 -14.531 1 97.06 87 THR A O 1
ATOM 670 N N . HIS A 1 88 ? 18.938 -8.188 -14.055 1 97.88 88 HIS A N 1
ATOM 671 C CA . HIS A 1 88 ? 19.578 -8.375 -12.758 1 97.88 88 HIS A CA 1
ATOM 672 C C . HIS A 1 88 ? 18.734 -9.25 -11.844 1 97.88 88 HIS A C 1
ATOM 674 O O . HIS A 1 88 ? 19.266 -10.125 -11.156 1 97.88 88 HIS A O 1
ATOM 680 N N . ARG A 1 89 ? 17.5 -9.062 -11.844 1 97.62 89 ARG A N 1
ATOM 681 C CA . ARG A 1 89 ? 16.594 -9.836 -11.008 1 97.62 89 ARG A CA 1
ATOM 682 C C . ARG A 1 89 ? 16.531 -11.289 -11.461 1 97.62 89 ARG A C 1
ATOM 684 O O . ARG A 1 89 ? 16.547 -12.203 -10.633 1 97.62 89 ARG A O 1
ATOM 691 N N . ILE A 1 90 ? 16.5 -11.438 -12.711 1 98.25 90 ILE A N 1
ATOM 692 C CA . ILE A 1 90 ? 16.453 -12.789 -13.258 1 98.25 90 ILE A CA 1
ATOM 693 C C . ILE A 1 90 ? 17.75 -13.523 -12.938 1 98.25 90 ILE A C 1
ATOM 695 O O . ILE A 1 90 ? 17.734 -14.703 -12.57 1 98.25 90 ILE A O 1
ATOM 699 N N . ASP A 1 91 ? 18.906 -12.852 -13.117 1 98 91 ASP A N 1
ATOM 700 C CA . ASP A 1 91 ? 20.203 -13.453 -12.805 1 98 91 ASP A CA 1
ATOM 701 C C . ASP A 1 91 ? 20.203 -14.031 -11.391 1 98 91 ASP A C 1
ATOM 703 O O . ASP A 1 91 ? 20.609 -15.172 -11.18 1 98 91 ASP A O 1
ATOM 707 N N . ARG A 1 92 ? 19.75 -13.234 -10.477 1 97.88 92 ARG A N 1
ATOM 708 C CA . ARG A 1 92 ? 19.688 -13.664 -9.086 1 97.88 92 ARG A CA 1
ATOM 709 C C . ARG A 1 92 ? 18.75 -14.852 -8.906 1 97.88 92 ARG A C 1
ATOM 711 O O . ARG A 1 92 ? 19.062 -15.797 -8.188 1 97.88 92 ARG A O 1
ATOM 718 N N . MET A 1 93 ? 17.641 -14.859 -9.57 1 98.56 93 MET A N 1
ATOM 719 C CA . MET A 1 93 ? 16.609 -15.891 -9.414 1 98.56 93 MET A CA 1
ATOM 720 C C . MET A 1 93 ? 17.062 -17.203 -10.07 1 98.56 93 MET A C 1
ATOM 722 O O . MET A 1 93 ? 16.703 -18.281 -9.609 1 98.56 93 MET A O 1
ATOM 726 N N . VAL A 1 94 ? 17.828 -17.094 -11.133 1 98.69 94 VAL A N 1
ATOM 727 C CA . VAL A 1 94 ? 18.438 -18.281 -11.734 1 98.69 94 VAL A CA 1
ATOM 728 C C . VAL A 1 94 ? 19.422 -18.906 -10.758 1 98.69 94 VAL A C 1
ATOM 730 O O . VAL A 1 94 ? 19.422 -20.125 -10.539 1 98.69 94 VAL A O 1
ATOM 733 N N . ALA A 1 95 ? 20.25 -18.078 -10.211 1 98.31 95 ALA A N 1
ATOM 734 C CA . ALA A 1 95 ? 21.234 -18.547 -9.234 1 98.31 95 ALA A CA 1
ATOM 735 C C . ALA A 1 95 ? 20.547 -19.234 -8.055 1 98.31 95 ALA A C 1
ATOM 737 O O . ALA A 1 95 ? 21.062 -20.219 -7.527 1 98.31 95 ALA A O 1
ATOM 738 N N . ASP A 1 96 ? 19.359 -18.766 -7.656 1 97.69 96 ASP A N 1
ATOM 739 C CA . ASP A 1 96 ? 18.609 -19.297 -6.516 1 97.69 96 ASP A CA 1
ATOM 740 C C . ASP A 1 96 ? 17.766 -20.5 -6.926 1 97.69 96 ASP A C 1
ATOM 742 O O . ASP A 1 96 ? 17.062 -21.078 -6.094 1 97.69 96 ASP A O 1
ATOM 746 N N . GLY A 1 97 ? 17.781 -20.812 -8.18 1 98.44 97 GLY A N 1
ATOM 747 C CA . GLY A 1 97 ? 17.094 -21.984 -8.68 1 98.44 97 GLY A CA 1
ATOM 748 C C . GLY A 1 97 ? 15.594 -21.781 -8.812 1 98.44 97 GLY A C 1
ATOM 749 O O . GLY A 1 97 ? 14.82 -22.734 -8.867 1 98.44 97 GLY A O 1
ATOM 750 N N . LEU A 1 98 ? 15.086 -20.484 -8.859 1 98.75 98 LEU A N 1
ATOM 751 C CA . LEU A 1 98 ? 13.656 -20.172 -8.883 1 98.75 98 LEU A CA 1
ATOM 752 C C . LEU A 1 98 ? 13.133 -20.172 -10.312 1 98.75 98 LEU A C 1
ATOM 754 O O . LEU A 1 98 ? 11.953 -20.453 -10.547 1 98.75 98 LEU A O 1
ATOM 758 N N . VAL A 1 99 ? 14 -19.781 -11.25 1 98.81 99 VAL A N 1
ATOM 759 C CA . VAL A 1 99 ? 13.656 -19.75 -12.672 1 98.81 99 VAL A CA 1
ATOM 760 C C . VAL A 1 99 ? 14.836 -20.266 -13.5 1 98.81 99 VAL A C 1
ATOM 762 O O . VAL A 1 99 ? 15.961 -20.344 -13 1 98.81 99 VAL A O 1
ATOM 765 N N . THR A 1 100 ? 14.547 -20.656 -14.734 1 98.62 100 THR A N 1
ATOM 766 C CA . THR A 1 100 ? 15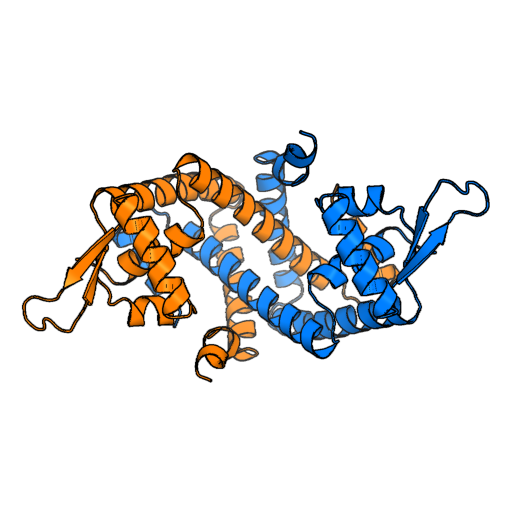.586 -20.938 -15.719 1 98.62 100 THR A CA 1
ATOM 767 C C . THR A 1 100 ? 15.578 -19.891 -16.828 1 98.62 100 THR A C 1
ATOM 769 O O . THR A 1 100 ? 14.594 -19.172 -17 1 98.62 100 THR A O 1
ATOM 772 N N . ARG A 1 101 ? 16.625 -19.734 -17.375 1 97.75 101 ARG A N 1
ATOM 773 C CA . ARG A 1 101 ? 16.812 -18.891 -18.547 1 97.75 101 ARG A CA 1
ATOM 774 C C . ARG A 1 101 ? 17.406 -19.688 -19.703 1 97.75 101 ARG A C 1
ATOM 776 O O . ARG A 1 101 ? 18.516 -20.203 -19.609 1 97.75 101 ARG A O 1
ATOM 783 N N . GLU A 1 102 ? 16.641 -19.844 -20.75 1 96 102 GLU A N 1
ATOM 784 C CA . GLU A 1 102 ? 17.094 -20.641 -21.891 1 96 102 GLU A CA 1
ATOM 785 C C . GLU A 1 102 ? 16.719 -19.953 -23.219 1 96 102 GLU A C 1
ATOM 787 O O . GLU A 1 102 ? 15.82 -19.125 -23.25 1 96 102 GLU A O 1
ATOM 792 N N . ARG A 1 103 ? 17.438 -20.344 -24.188 1 92.88 103 ARG A N 1
ATOM 793 C CA . ARG A 1 103 ? 17.094 -19.875 -25.516 1 92.88 103 ARG A CA 1
ATOM 794 C C . ARG A 1 103 ? 16.062 -20.797 -26.172 1 92.88 103 ARG A C 1
ATOM 796 O O . ARG A 1 103 ? 16.109 -22.016 -25.984 1 92.88 103 ARG A O 1
ATOM 803 N N . ASP A 1 104 ? 15.156 -20.109 -26.922 1 88.44 104 ASP A N 1
ATOM 804 C CA . ASP A 1 104 ? 14.141 -20.875 -27.641 1 88.44 104 ASP A CA 1
ATOM 805 C C . ASP A 1 104 ? 14.773 -21.734 -28.734 1 88.44 104 ASP A C 1
ATOM 807 O O . ASP A 1 104 ? 15.57 -21.25 -29.547 1 88.44 104 ASP A O 1
ATOM 811 N N . GLU A 1 105 ? 14.438 -22.969 -28.766 1 87.81 105 GLU A N 1
ATOM 812 C CA . GLU A 1 105 ? 15.008 -23.906 -29.734 1 87.81 105 GLU A CA 1
ATOM 813 C C . GLU A 1 105 ? 14.609 -23.531 -31.156 1 87.81 105 GLU A C 1
ATOM 815 O O . GLU A 1 105 ? 15.391 -23.703 -32.094 1 87.81 105 GLU A O 1
ATOM 820 N N . SER A 1 106 ? 13.398 -23.078 -31.297 1 91.5 106 SER A N 1
ATOM 821 C CA . SER A 1 106 ? 12.859 -22.734 -32.594 1 91.5 106 SER A CA 1
ATOM 822 C C . SER A 1 106 ? 13.344 -21.359 -33.062 1 91.5 106 SER A C 1
ATOM 824 O O . SER A 1 106 ? 13.359 -21.062 -34.25 1 91.5 106 SER A O 1
ATOM 826 N N . ASN A 1 107 ? 13.57 -20.578 -32.125 1 90.38 107 ASN A N 1
ATOM 827 C CA . ASN A 1 107 ? 14.07 -19.219 -32.375 1 90.38 107 ASN A CA 1
ATOM 828 C C . ASN A 1 107 ? 15.156 -18.844 -31.391 1 90.38 107 ASN A C 1
ATOM 830 O O . ASN A 1 107 ? 14.875 -18.25 -30.344 1 90.38 107 ASN A O 1
ATOM 834 N N . ARG A 1 108 ? 16.359 -19.094 -31.766 1 87.44 108 ARG A N 1
ATOM 835 C CA . ARG A 1 108 ? 17.5 -19.016 -30.844 1 87.44 108 ARG A CA 1
ATOM 836 C C . ARG A 1 108 ? 17.75 -17.578 -30.406 1 87.44 108 ARG A C 1
ATOM 838 O O . ARG A 1 108 ? 18.5 -17.344 -29.453 1 87.44 108 ARG A O 1
ATOM 845 N N . VAL A 1 109 ? 17.141 -16.656 -31.016 1 89.19 109 VAL A N 1
ATOM 846 C CA . VAL A 1 109 ? 17.328 -15.273 -30.594 1 89.19 109 VAL A CA 1
ATOM 847 C C . VAL A 1 109 ? 16.359 -14.945 -29.469 1 89.19 109 VAL A C 1
ATOM 849 O O . VAL A 1 109 ? 16.547 -13.953 -28.75 1 89.19 109 VAL A O 1
ATOM 852 N N . ARG A 1 110 ? 15.422 -15.836 -29.312 1 93 110 ARG A N 1
ATOM 853 C CA . ARG A 1 110 ? 14.43 -15.617 -28.266 1 93 110 ARG A CA 1
ATOM 854 C C . ARG A 1 110 ? 14.867 -16.266 -26.953 1 93 110 ARG A C 1
ATOM 856 O O . ARG A 1 110 ? 15.242 -17.438 -26.938 1 93 110 ARG A O 1
ATOM 863 N N . VAL A 1 111 ? 14.906 -15.453 -25.953 1 97.06 111 VAL A N 1
ATOM 864 C CA . VAL A 1 111 ? 15.227 -15.93 -24.625 1 97.06 111 VAL A CA 1
ATOM 865 C C . VAL A 1 111 ? 13.93 -16.219 -23.859 1 97.06 111 VAL A C 1
ATOM 867 O O . VAL A 1 111 ? 12.984 -15.438 -23.922 1 97.06 111 VAL A O 1
ATOM 870 N N . ILE A 1 112 ? 13.922 -17.375 -23.172 1 97.62 112 ILE A N 1
ATOM 871 C CA . ILE A 1 112 ? 12.742 -17.766 -22.422 1 97.62 112 ILE A CA 1
ATOM 872 C C . ILE A 1 112 ? 13.086 -17.891 -20.938 1 97.62 112 ILE A C 1
ATOM 874 O O . ILE A 1 112 ? 14.07 -18.547 -20.578 1 97.62 112 ILE A O 1
ATOM 878 N N . ILE A 1 113 ? 12.328 -17.188 -20.109 1 98.62 113 ILE A N 1
ATOM 879 C CA . ILE A 1 113 ? 12.367 -17.375 -18.672 1 98.62 113 ILE A CA 1
ATOM 880 C C . ILE A 1 113 ? 11.266 -18.344 -18.234 1 98.62 113 ILE A C 1
ATOM 882 O O . ILE A 1 113 ? 10.094 -18.141 -18.578 1 98.62 113 ILE A O 1
ATOM 886 N N . GLU A 1 114 ? 11.656 -19.375 -17.516 1 98.56 114 GLU A N 1
ATOM 887 C CA . GLU A 1 114 ? 10.688 -20.406 -17.156 1 98.56 114 GLU A CA 1
ATOM 888 C C . GLU A 1 114 ? 10.703 -20.672 -15.648 1 98.56 114 GLU A C 1
ATOM 890 O O . GLU A 1 114 ? 11.773 -20.719 -15.031 1 98.56 114 GLU A O 1
ATOM 895 N N . LEU A 1 115 ? 9.477 -20.812 -15.148 1 98.5 115 LEU A N 1
ATOM 896 C CA . LEU A 1 115 ? 9.32 -21.156 -13.734 1 98.5 115 LEU A CA 1
ATOM 897 C C . LEU A 1 115 ? 9.82 -22.562 -13.461 1 98.5 115 LEU A C 1
ATOM 899 O O . LEU A 1 115 ? 9.461 -23.5 -14.18 1 98.5 115 LEU A O 1
ATOM 903 N N . THR A 1 116 ? 10.773 -22.766 -12.453 1 98.56 116 THR A N 1
ATOM 904 C CA . THR A 1 116 ? 11.219 -24.094 -12.055 1 98.56 116 THR A CA 1
ATOM 905 C C . THR A 1 116 ? 10.227 -24.719 -11.078 1 98.56 116 THR A C 1
ATOM 907 O O . THR A 1 116 ? 9.297 -24.062 -10.617 1 98.56 116 THR A O 1
ATOM 910 N N . GLU A 1 117 ? 10.445 -26.031 -10.734 1 98.12 117 GLU A N 1
ATOM 911 C CA . GLU A 1 117 ? 9.648 -26.688 -9.688 1 98.12 117 GLU A CA 1
ATOM 912 C C . GLU A 1 117 ? 9.852 -26 -8.344 1 98.12 117 GLU A C 1
ATOM 914 O O . GLU A 1 117 ? 8.891 -25.812 -7.59 1 98.12 117 GLU A O 1
ATOM 919 N N . THR A 1 118 ? 11.07 -25.625 -8.086 1 98.38 118 THR A N 1
ATOM 920 C CA . THR A 1 118 ? 11.375 -24.922 -6.848 1 98.38 118 THR A CA 1
ATOM 921 C C . THR A 1 118 ? 10.648 -23.578 -6.797 1 98.38 118 THR A C 1
ATOM 923 O O . THR A 1 118 ? 10.062 -23.219 -5.773 1 98.38 118 THR A O 1
ATOM 926 N N . GLY A 1 119 ? 10.719 -22.781 -7.914 1 98.5 119 GLY A N 1
ATOM 927 C CA . GLY A 1 119 ? 10 -21.516 -7.984 1 98.5 119 GLY A CA 1
ATOM 928 C C . GLY A 1 119 ? 8.508 -21.672 -7.793 1 98.5 119 GLY A C 1
ATOM 929 O O . GLY A 1 119 ? 7.883 -20.875 -7.082 1 98.5 119 GLY A O 1
ATOM 930 N N . ARG A 1 120 ? 8.016 -22.688 -8.414 1 97.88 120 ARG A N 1
ATOM 931 C CA . ARG A 1 120 ? 6.586 -22.953 -8.297 1 97.88 120 ARG A CA 1
ATOM 932 C C . ARG A 1 120 ? 6.215 -23.328 -6.863 1 97.88 120 ARG A C 1
ATOM 934 O O . ARG A 1 120 ? 5.195 -22.859 -6.344 1 97.88 120 ARG A O 1
ATOM 941 N N . ASP A 1 121 ? 7.012 -24.141 -6.234 1 97.75 121 ASP A N 1
ATOM 942 C CA . ASP A 1 121 ? 6.766 -24.547 -4.852 1 97.75 121 ASP A CA 1
ATOM 943 C C . ASP A 1 121 ? 6.773 -23.328 -3.92 1 97.75 121 ASP A C 1
ATOM 945 O O . ASP A 1 121 ? 5.949 -23.234 -3.008 1 97.75 121 ASP A O 1
ATOM 949 N N . LYS A 1 122 ? 7.703 -22.406 -4.156 1 98.19 122 LYS A N 1
ATOM 950 C CA . LYS A 1 122 ? 7.762 -21.203 -3.344 1 98.19 122 LYS A CA 1
ATOM 951 C C . LYS A 1 122 ? 6.5 -20.359 -3.523 1 98.19 122 LYS A C 1
ATOM 953 O O . LYS A 1 122 ? 5.961 -19.828 -2.553 1 98.19 122 LYS A O 1
ATOM 958 N N . TRP A 1 123 ? 6.078 -20.25 -4.723 1 98.19 123 TRP A N 1
ATOM 959 C CA . TRP A 1 123 ? 4.852 -19.516 -4.996 1 98.19 123 TRP A CA 1
ATOM 960 C C . TRP A 1 123 ? 3.656 -20.172 -4.309 1 98.19 123 TRP A C 1
ATOM 962 O O . TRP A 1 123 ? 2.869 -19.484 -3.645 1 98.19 123 TRP A O 1
ATOM 972 N N . LEU A 1 124 ? 3.549 -21.484 -4.395 1 97.94 124 LEU A N 1
ATOM 973 C CA . LEU A 1 124 ? 2.43 -22.203 -3.797 1 97.94 124 LEU A CA 1
ATOM 974 C C . LEU A 1 124 ? 2.438 -22.062 -2.279 1 97.94 124 LEU A C 1
ATOM 976 O O . LEU A 1 124 ? 1.386 -21.875 -1.664 1 97.94 124 LEU A O 1
ATOM 980 N N . GLU A 1 125 ? 3.605 -22.125 -1.746 1 98.25 125 GLU A N 1
ATOM 981 C CA . GLU A 1 125 ? 3.715 -21.969 -0.298 1 98.25 125 GLU A CA 1
ATOM 982 C C . GLU A 1 125 ? 3.342 -20.562 0.138 1 98.25 125 GLU A C 1
ATOM 984 O O . GLU A 1 125 ? 2.689 -20.375 1.168 1 98.25 125 GLU A O 1
ATOM 989 N N . SER A 1 126 ? 3.732 -19.594 -0.636 1 98.25 126 SER A N 1
ATOM 990 C CA . SER A 1 126 ? 3.344 -18.219 -0.333 1 98.25 126 SER A CA 1
ATOM 991 C C . SER A 1 126 ? 1.829 -18.047 -0.394 1 98.25 126 SER A C 1
ATOM 993 O O . SER A 1 126 ? 1.244 -17.344 0.439 1 98.25 126 SER A O 1
ATOM 995 N N . MET A 1 127 ? 1.177 -18.719 -1.348 1 97.62 127 MET A N 1
ATOM 996 C CA . MET A 1 127 ? -0.275 -18.672 -1.495 1 97.62 127 MET A CA 1
ATOM 997 C C . MET A 1 127 ? -0.963 -19.328 -0.305 1 97.62 127 MET A C 1
ATOM 999 O O . MET A 1 127 ? -1.979 -18.844 0.183 1 97.62 127 MET A O 1
ATOM 1003 N N . ARG A 1 128 ? -0.39 -20.422 0.17 1 97.75 128 ARG A N 1
ATOM 1004 C CA . ARG A 1 128 ? -0.95 -21.109 1.322 1 97.75 128 ARG A CA 1
ATOM 1005 C C . ARG A 1 128 ? -0.889 -20.25 2.574 1 97.75 128 ARG A C 1
ATOM 1007 O O . ARG A 1 128 ? -1.878 -20.125 3.297 1 97.75 128 ARG A O 1
ATOM 1014 N N . MET A 1 129 ? 0.265 -19.641 2.814 1 97.56 129 MET A N 1
ATOM 1015 C CA . MET A 1 129 ? 0.426 -18.766 3.977 1 97.56 129 MET A CA 1
ATOM 1016 C C . MET A 1 129 ? -0.505 -17.562 3.887 1 97.56 129 MET A C 1
ATOM 1018 O O . MET A 1 129 ? -1.144 -17.203 4.875 1 97.56 129 MET A O 1
ATOM 1022 N N . ALA A 1 130 ? -0.622 -16.969 2.668 1 97.25 130 ALA A N 1
ATOM 1023 C CA . ALA A 1 130 ? -1.501 -15.828 2.455 1 97.25 130 ALA A CA 1
ATOM 1024 C C . ALA A 1 130 ? -2.959 -16.203 2.705 1 97.25 130 ALA A C 1
ATOM 1026 O O . ALA A 1 130 ? -3.699 -15.445 3.346 1 97.25 130 ALA A O 1
ATOM 1027 N N . ALA A 1 131 ? -3.318 -17.375 2.24 1 96.81 131 ALA A N 1
ATOM 1028 C CA . ALA A 1 131 ? -4.699 -17.828 2.387 1 96.81 131 ALA A CA 1
ATOM 1029 C C . ALA A 1 131 ? -5.078 -17.969 3.859 1 96.81 131 ALA A C 1
ATOM 1031 O O . ALA A 1 131 ? -6.168 -17.562 4.27 1 96.81 131 ALA A O 1
ATOM 1032 N N . VAL A 1 132 ? -4.23 -18.516 4.668 1 96 132 VAL A N 1
ATOM 1033 C CA . VAL A 1 132 ? -4.469 -18.688 6.098 1 96 132 VAL A CA 1
ATOM 1034 C C . VAL A 1 132 ? -4.594 -17.312 6.766 1 96 132 VAL A C 1
ATOM 1036 O O . VAL A 1 132 ? -5.539 -17.078 7.52 1 96 132 VAL A O 1
ATOM 1039 N N . PHE A 1 133 ? -3.686 -16.469 6.453 1 96.25 133 PHE A N 1
ATOM 1040 C CA . PHE A 1 133 ? -3.689 -15.117 6.98 1 96.25 133 PHE A CA 1
ATOM 1041 C C . PHE A 1 133 ? -4.969 -14.383 6.582 1 96.25 133 PHE A C 1
ATOM 1043 O O . PHE A 1 133 ? -5.594 -13.727 7.414 1 96.25 133 PHE A O 1
ATOM 1050 N N . GLU A 1 134 ? -5.34 -14.469 5.316 1 96.94 134 GLU A N 1
ATOM 1051 C CA . GLU A 1 134 ? -6.496 -13.75 4.781 1 96.94 134 GLU A CA 1
ATOM 1052 C C . GLU A 1 134 ? -7.797 -14.273 5.379 1 96.94 134 GLU A C 1
ATOM 1054 O O . GLU A 1 134 ? -8.719 -13.5 5.652 1 96.94 134 GLU A O 1
ATOM 1059 N N . GLU A 1 135 ? -7.859 -15.555 5.551 1 94.56 135 GLU A N 1
ATOM 1060 C CA . GLU A 1 135 ? -9.031 -16.141 6.207 1 94.56 135 GLU A CA 1
ATOM 1061 C C . GLU A 1 135 ? -9.18 -15.617 7.633 1 94.56 135 GLU A C 1
ATOM 1063 O O . GLU A 1 135 ? -10.289 -15.297 8.07 1 94.56 135 GLU A O 1
ATOM 1068 N N . GLU A 1 136 ? -8.086 -15.523 8.32 1 94.69 136 GLU A N 1
ATOM 1069 C CA . GLU A 1 136 ? -8.109 -14.969 9.672 1 94.69 136 GLU A CA 1
ATOM 1070 C C . GLU A 1 136 ? -8.508 -13.5 9.664 1 94.69 136 GLU A C 1
ATOM 1072 O O . GLU A 1 136 ? -9.289 -13.055 10.508 1 94.69 136 GLU A O 1
ATOM 1077 N N . LEU A 1 137 ? -8.031 -12.758 8.727 1 96.06 137 LEU A N 1
ATOM 1078 C CA . LEU A 1 137 ? -8.305 -11.336 8.578 1 96.06 137 LEU A CA 1
ATOM 1079 C C . LEU A 1 137 ? -9.805 -11.078 8.438 1 96.06 137 LEU A C 1
ATOM 1081 O O . LEU A 1 137 ? -10.328 -10.102 8.977 1 96.06 137 LEU A O 1
ATOM 1085 N N . LEU A 1 138 ? -10.477 -12 7.762 1 97.12 138 LEU A N 1
ATOM 1086 C CA . LEU A 1 138 ? -11.883 -11.789 7.438 1 97.12 138 LEU A CA 1
ATOM 1087 C C . LEU A 1 138 ? -12.781 -12.656 8.305 1 97.12 138 LEU A C 1
ATOM 1089 O O . LEU A 1 138 ? -13.977 -12.781 8.039 1 97.12 138 LEU A O 1
ATOM 1093 N N . GLN A 1 139 ? -12.203 -13.211 9.305 1 93.69 139 GLN A N 1
ATOM 1094 C CA . GLN A 1 139 ? -12.898 -14.234 10.078 1 93.69 139 GLN A CA 1
ATOM 1095 C C . GLN A 1 139 ? -14.156 -13.672 10.734 1 93.69 139 GLN A C 1
ATOM 1097 O O . GLN A 1 139 ? -15.141 -14.391 10.914 1 93.69 139 GLN A O 1
ATOM 1102 N N . ASP A 1 140 ? -14.156 -12.383 11.086 1 94 140 ASP A N 1
ATOM 1103 C CA . ASP A 1 140 ? -15.281 -11.789 11.789 1 94 140 ASP A CA 1
ATOM 1104 C C . ASP A 1 140 ? -16.312 -11.234 10.812 1 94 140 ASP A C 1
ATOM 1106 O O . ASP A 1 140 ? -17.281 -10.594 11.227 1 94 140 ASP A O 1
ATOM 1110 N N . LEU A 1 141 ? -16.031 -11.32 9.578 1 95.69 141 LEU A N 1
ATOM 1111 C CA . LEU A 1 141 ? -17.016 -10.938 8.562 1 95.69 141 LEU A CA 1
ATOM 1112 C C . LEU A 1 141 ? -17.75 -12.164 8.031 1 95.69 141 LEU A C 1
ATOM 1114 O O . LEU A 1 141 ? -17.109 -13.164 7.668 1 95.69 141 LEU A O 1
ATOM 1118 N N . ALA A 1 142 ? -19.125 -12.133 8.133 1 87.12 142 ALA A N 1
ATOM 1119 C CA . ALA A 1 142 ? -19.984 -13.211 7.633 1 87.12 142 ALA A CA 1
ATOM 1120 C C . ALA A 1 142 ? -20.203 -13.07 6.133 1 87.12 142 ALA A C 1
ATOM 1122 O O . ALA A 1 142 ? -19.672 -12.156 5.496 1 87.12 142 ALA A O 1
ATOM 1123 N N . GLY A 1 143 ? -21.109 -14.031 5.605 1 88.06 143 GLY A N 1
ATOM 1124 C CA . GLY A 1 143 ? -21.344 -14.07 4.172 1 88.06 143 GLY A CA 1
ATOM 1125 C C . GLY A 1 143 ? -21.891 -12.766 3.629 1 88.06 143 GLY A C 1
ATOM 1126 O O . GLY A 1 143 ? -21.375 -12.227 2.645 1 88.06 143 GLY A O 1
ATOM 1127 N N . GLU A 1 144 ? -22.844 -12.164 4.312 1 94.19 144 GLU A N 1
ATOM 1128 C CA . GLU A 1 144 ? -23.453 -10.922 3.832 1 94.19 144 GLU A CA 1
ATOM 1129 C C . GLU A 1 144 ? -22.469 -9.758 3.951 1 94.19 144 GLU A C 1
ATOM 1131 O O . GLU A 1 144 ? -22.406 -8.906 3.062 1 94.19 144 GLU A O 1
ATOM 1136 N N . ASP A 1 145 ? -21.766 -9.773 5.066 1 97.25 145 ASP A N 1
ATOM 1137 C CA . ASP A 1 145 ? -20.781 -8.719 5.289 1 97.25 145 ASP A CA 1
ATOM 1138 C C . ASP A 1 145 ? -19.656 -8.781 4.25 1 97.25 145 ASP A C 1
ATOM 1140 O O . ASP A 1 145 ? -19.203 -7.75 3.762 1 97.25 145 ASP A O 1
ATOM 1144 N N . ARG A 1 146 ? -19.297 -9.961 3.869 1 97.5 146 ARG A N 1
ATOM 1145 C CA . ARG A 1 146 ? -18.266 -10.125 2.848 1 97.5 146 ARG A CA 1
ATOM 1146 C C . ARG A 1 146 ? -18.766 -9.664 1.484 1 97.5 146 ARG A C 1
ATOM 1148 O O . ARG A 1 146 ? -18.031 -9.008 0.737 1 97.5 146 ARG A O 1
ATOM 1155 N N . THR A 1 147 ? -19.953 -10 1.244 1 97.31 147 THR A N 1
ATOM 1156 C CA . THR A 1 147 ? -20.562 -9.57 -0.013 1 97.31 147 THR A CA 1
ATOM 1157 C C . THR A 1 147 ? -20.641 -8.047 -0.082 1 97.31 147 THR A C 1
ATOM 1159 O O . THR A 1 147 ? -20.297 -7.449 -1.104 1 97.31 147 THR A O 1
ATOM 1162 N N . ALA A 1 148 ? -21.031 -7.438 0.995 1 97.12 148 ALA A N 1
ATOM 1163 C CA . ALA A 1 148 ? -21.125 -5.984 1.067 1 97.12 148 ALA A CA 1
ATOM 1164 C C . ALA A 1 148 ? -19.766 -5.336 0.908 1 97.12 148 ALA A C 1
ATOM 1166 O O . ALA A 1 148 ? -19.594 -4.395 0.129 1 97.12 148 ALA A O 1
ATOM 1167 N N . LEU A 1 149 ? -18.766 -5.848 1.625 1 98.31 149 LEU A N 1
ATOM 1168 C CA . LEU A 1 149 ? -17.406 -5.324 1.557 1 98.31 149 LEU A CA 1
ATOM 1169 C C . LEU A 1 149 ? -16.844 -5.43 0.139 1 98.31 149 LEU A C 1
ATOM 1171 O O . LEU A 1 149 ? -16.312 -4.461 -0.396 1 98.31 149 LEU A O 1
ATOM 1175 N N . SER A 1 150 ? -17.062 -6.586 -0.452 1 97.94 150 SER A N 1
ATOM 1176 C CA . SER A 1 150 ? -16.609 -6.824 -1.817 1 97.94 150 SER A CA 1
ATOM 1177 C C . SER A 1 150 ? -17.234 -5.828 -2.789 1 97.94 150 SER A C 1
ATOM 1179 O O . SER A 1 150 ? -16.531 -5.234 -3.611 1 97.94 150 SER A O 1
ATOM 1181 N N . GLY A 1 151 ? -18.516 -5.648 -2.646 1 97.62 151 GLY A N 1
ATOM 1182 C CA . GLY A 1 151 ? -19.219 -4.734 -3.527 1 97.62 151 GLY A CA 1
ATOM 1183 C C . GLY A 1 151 ? -18.797 -3.289 -3.361 1 97.62 151 GLY A C 1
ATOM 1184 O O . GLY A 1 151 ? -18.641 -2.564 -4.348 1 97.62 151 GLY A O 1
ATOM 1185 N N . LEU A 1 152 ? -18.594 -2.842 -2.166 1 98.31 152 LEU A N 1
ATOM 1186 C CA . LEU A 1 152 ? -18.203 -1.464 -1.88 1 98.31 152 LEU A CA 1
ATOM 1187 C C . LEU A 1 152 ? -16.781 -1.186 -2.355 1 98.31 152 LEU A C 1
ATOM 1189 O O . LEU A 1 152 ? -16.516 -0.139 -2.949 1 98.31 152 LEU A O 1
ATOM 1193 N N . LEU A 1 153 ? -15.852 -2.125 -2.121 1 98.44 153 LEU A N 1
ATOM 1194 C CA . LEU A 1 153 ? -14.484 -1.993 -2.619 1 98.44 153 LEU A CA 1
ATOM 1195 C C . LEU A 1 153 ? -14.469 -1.958 -4.145 1 98.44 153 LEU A C 1
ATOM 1197 O O . LEU A 1 153 ? -13.703 -1.196 -4.742 1 98.44 153 LEU A O 1
ATOM 1201 N N . ALA A 1 154 ? -15.336 -2.738 -4.758 1 97.75 154 ALA A N 1
ATOM 1202 C CA . ALA A 1 154 ? -15.398 -2.779 -6.219 1 97.75 154 ALA A CA 1
ATOM 1203 C C . ALA A 1 154 ? -15.844 -1.434 -6.785 1 97.75 154 ALA A C 1
ATOM 1205 O O . ALA A 1 154 ? -15.352 -0.999 -7.828 1 97.75 154 ALA A O 1
ATOM 1206 N N . ARG A 1 155 ? -16.781 -0.813 -6.164 1 97.19 155 ARG A N 1
ATOM 1207 C CA . ARG A 1 155 ? -17.234 0.5 -6.605 1 97.19 155 ARG A CA 1
ATOM 1208 C C . ARG A 1 155 ? -16.125 1.541 -6.469 1 97.19 155 ARG A C 1
ATOM 1210 O O . ARG A 1 155 ? -15.961 2.393 -7.344 1 97.19 155 ARG A O 1
ATOM 1217 N N . MET A 1 156 ? -15.367 1.467 -5.367 1 97.5 156 MET A N 1
ATOM 1218 C CA . MET A 1 156 ? -14.211 2.348 -5.207 1 97.5 156 MET A CA 1
ATOM 1219 C C . MET A 1 156 ? -13.195 2.125 -6.324 1 97.5 156 MET A C 1
ATOM 1221 O O . MET A 1 156 ? -12.68 3.084 -6.895 1 97.5 156 MET A O 1
ATOM 1225 N N . LEU A 1 157 ? -12.945 0.86 -6.633 1 96.62 157 LEU A N 1
ATOM 1226 C CA . LEU A 1 157 ? -11.969 0.511 -7.656 1 96.62 157 LEU A CA 1
ATOM 1227 C C . LEU A 1 157 ? -12.414 1.019 -9.023 1 96.62 157 LEU A C 1
ATOM 1229 O O . LEU A 1 157 ? -11.609 1.575 -9.773 1 96.62 157 LEU A O 1
ATOM 1233 N N . ARG A 1 158 ? -13.672 0.847 -9.32 1 95.38 158 ARG A N 1
ATOM 1234 C CA . ARG A 1 158 ? -14.203 1.335 -10.586 1 95.38 158 ARG A CA 1
ATOM 1235 C C . ARG A 1 158 ? -14.016 2.844 -10.719 1 95.38 158 ARG A C 1
ATOM 1237 O O . ARG A 1 158 ? -13.586 3.334 -11.766 1 95.38 158 ARG A O 1
ATOM 1244 N N . ARG A 1 159 ? -14.305 3.559 -9.672 1 94.56 159 ARG A N 1
ATOM 1245 C CA . ARG A 1 159 ? -14.195 5.012 -9.68 1 94.56 159 ARG A CA 1
ATOM 1246 C C . ARG A 1 159 ? -12.75 5.453 -9.914 1 94.56 159 ARG A C 1
ATOM 1248 O O . ARG A 1 159 ? -12.492 6.348 -10.719 1 94.56 159 ARG A O 1
ATOM 1255 N N . ILE A 1 160 ? -11.82 4.805 -9.219 1 93.25 160 ILE A N 1
ATOM 1256 C CA . ILE A 1 160 ? -10.438 5.242 -9.32 1 93.25 160 ILE A CA 1
ATOM 1257 C C . ILE A 1 160 ? -9.883 4.883 -10.703 1 93.25 160 ILE A C 1
ATOM 1259 O O . ILE A 1 160 ? -9.102 5.641 -11.281 1 93.25 160 ILE A O 1
ATOM 1263 N N . GLU A 1 161 ? -10.297 3.758 -11.297 1 90.5 161 GLU A N 1
ATOM 1264 C CA . GLU A 1 161 ? -9.836 3.35 -12.617 1 90.5 161 GLU A CA 1
ATOM 1265 C C . GLU A 1 161 ? -10.414 4.25 -13.703 1 90.5 161 GLU A C 1
ATOM 1267 O O . GLU A 1 161 ? -9.797 4.449 -14.75 1 90.5 161 GLU A O 1
ATOM 1272 N N . GLU A 1 162 ? -11.539 4.766 -13.477 1 89.12 162 GLU A N 1
ATOM 1273 C CA . GLU A 1 162 ? -12.164 5.684 -14.422 1 89.12 162 GLU A CA 1
ATOM 1274 C C . GLU A 1 162 ? -11.477 7.047 -14.406 1 89.12 162 GLU A C 1
ATOM 1276 O O . GLU A 1 162 ? -11.336 7.691 -15.445 1 89.12 162 GLU A O 1
ATOM 1281 N N . THR A 1 163 ? -11.055 7.457 -13.242 1 83 163 THR A N 1
ATOM 1282 C CA . THR A 1 163 ? -10.547 8.82 -13.094 1 83 163 THR A CA 1
ATOM 1283 C C . THR A 1 163 ? -9.031 8.852 -13.273 1 83 163 THR A C 1
ATOM 1285 O O . THR A 1 163 ? -8.461 9.906 -13.57 1 83 163 THR A O 1
ATOM 1288 N N . GLN A 1 164 ? -8.281 7.777 -13.008 1 75.69 164 GLN A N 1
ATOM 1289 C CA . GLN A 1 164 ? -6.832 7.68 -13.164 1 75.69 164 GLN A CA 1
ATOM 1290 C C . GLN A 1 164 ? -6.453 6.488 -14.031 1 75.69 164 GLN A C 1
ATOM 1292 O O . GLN A 1 164 ? -5.801 5.551 -13.57 1 75.69 164 GLN A O 1
ATOM 1297 N N . PRO A 1 165 ? -6.848 6.586 -15.227 1 61.56 165 PRO A N 1
ATOM 1298 C CA . PRO A 1 165 ? -6.633 5.426 -16.094 1 61.56 165 PRO A CA 1
ATOM 1299 C C . PRO A 1 165 ? -5.156 5.062 -16.234 1 61.56 165 PRO A C 1
ATOM 1301 O O . PRO A 1 165 ? -4.824 3.898 -16.469 1 61.56 165 PRO A O 1
ATOM 1304 N N . ASP A 1 166 ? -4.285 6.086 -16.188 1 58.12 166 ASP A N 1
ATOM 1305 C CA . ASP A 1 166 ? -2.871 5.852 -16.453 1 58.12 166 ASP A CA 1
ATOM 1306 C C . ASP A 1 166 ? -2.189 5.164 -15.281 1 58.12 166 ASP A C 1
ATOM 1308 O O . ASP A 1 166 ? -1.031 4.75 -15.375 1 58.12 166 ASP A O 1
ATOM 1312 N N . ALA A 1 167 ? -2.824 5.191 -14.18 1 55.19 167 ALA A N 1
ATOM 1313 C CA . ALA A 1 167 ? -2.154 4.566 -13.047 1 55.19 167 ALA A CA 1
ATOM 1314 C C . ALA A 1 167 ? -1.857 3.096 -13.328 1 55.19 167 ALA A C 1
ATOM 1316 O O . ALA A 1 167 ? -1.125 2.449 -12.578 1 55.19 167 ALA A O 1
ATOM 1317 N N . LEU A 1 168 ? -2.514 2.568 -14.266 1 50.47 168 LEU A N 1
ATOM 1318 C CA . LEU A 1 168 ? -2.348 1.157 -14.594 1 50.47 168 LEU A CA 1
ATOM 1319 C C . LEU A 1 168 ? -0.931 0.877 -15.086 1 50.47 168 LEU A C 1
ATOM 1321 O O . LEU A 1 168 ? -0.474 -0.268 -15.055 1 50.47 168 LEU A O 1
ATOM 1325 N N . GLY A 1 169 ? -0.187 1.876 -15.719 1 48.56 169 GLY A N 1
ATOM 1326 C CA . GLY A 1 169 ? 1.07 1.567 -16.375 1 48.56 169 GLY A CA 1
ATOM 1327 C C . GLY A 1 169 ? 2.252 2.32 -15.797 1 48.56 169 GLY A C 1
ATOM 1328 O O . GLY A 1 169 ? 2.309 3.549 -15.867 1 48.56 169 GLY A O 1
ATOM 1329 N N . ARG A 1 170 ? 2.746 1.925 -14.703 1 46.03 170 ARG A N 1
ATOM 1330 C CA . ARG A 1 170 ? 4.043 2.467 -14.32 1 46.03 170 ARG A CA 1
ATOM 1331 C C . ARG A 1 170 ? 4.953 2.629 -15.539 1 46.03 170 ARG A C 1
ATOM 1333 O O . ARG A 1 170 ? 6.074 3.125 -15.422 1 46.03 170 ARG A O 1
ATOM 1340 N N . THR A 1 171 ? 4.652 2.025 -16.625 1 38.91 171 THR A N 1
ATOM 1341 C CA . THR A 1 171 ? 5.582 1.889 -17.734 1 38.91 171 THR A CA 1
ATOM 1342 C C . THR A 1 171 ? 5.684 3.195 -18.516 1 38.91 171 THR A C 1
ATOM 1344 O O . THR A 1 171 ? 6.383 3.266 -19.531 1 38.91 171 THR A O 1
ATOM 1347 N N . ALA A 1 172 ? 4.844 4.066 -18.297 1 38.91 172 ALA A N 1
ATOM 1348 C CA . ALA A 1 172 ? 4.926 5.082 -19.344 1 38.91 172 ALA A CA 1
ATOM 1349 C C . ALA A 1 172 ? 6.34 5.648 -19.453 1 38.91 172 ALA A C 1
ATOM 1351 O O . ALA A 1 172 ? 6.781 6.031 -20.531 1 38.91 172 ALA A O 1
ATOM 1352 N N . ASP A 1 173 ? 6.949 6.062 -18.453 1 38.12 173 ASP A N 1
ATOM 1353 C CA . ASP A 1 173 ? 8.195 6.805 -18.625 1 38.12 173 ASP A CA 1
ATOM 1354 C C . ASP A 1 173 ? 9.344 5.871 -19.016 1 38.12 173 ASP A C 1
ATOM 1356 O O . ASP A 1 173 ? 10.484 6.305 -19.141 1 38.12 173 ASP A O 1
ATOM 1360 N N . LEU A 1 174 ? 9.195 4.645 -18.969 1 36.62 174 LEU A N 1
ATOM 1361 C CA . LEU A 1 174 ? 10.383 3.861 -19.312 1 36.62 174 LEU A CA 1
ATOM 1362 C C . LEU A 1 174 ? 10.688 3.961 -20.812 1 36.62 174 LEU A C 1
ATOM 1364 O O . LEU A 1 174 ? 11.68 3.406 -21.281 1 36.62 174 LEU A O 1
ATOM 1368 N N . ALA A 1 175 ? 9.781 4.34 -21.547 1 31.34 175 ALA A N 1
ATOM 1369 C CA . ALA A 1 175 ? 10.039 4.402 -22.984 1 31.34 175 ALA A CA 1
ATOM 1370 C C . ALA A 1 175 ? 10.969 5.562 -23.328 1 31.34 175 ALA A C 1
ATOM 1372 O O . ALA A 1 175 ? 11.375 5.723 -24.484 1 31.34 175 ALA A O 1
ATOM 1373 N N . GLN A 1 176 ? 11.008 6.621 -22.469 1 29.25 176 GLN A N 1
ATOM 1374 C CA . GLN A 1 176 ? 11.977 7.527 -23.094 1 29.25 176 GLN A CA 1
ATOM 1375 C C . GLN A 1 176 ? 13.398 7.012 -22.922 1 29.25 176 GLN A C 1
ATOM 1377 O O . GLN A 1 176 ? 13.758 6.508 -21.859 1 29.25 176 GLN A O 1
ATOM 1382 N N . MET B 1 1 ? -0.137 -4.73 -18.484 1 63.31 1 MET B N 1
ATOM 1383 C CA . MET B 1 1 ? -1.555 -4.543 -18.188 1 63.31 1 MET B CA 1
ATOM 1384 C C . MET B 1 1 ? -2.016 -5.504 -17.094 1 63.31 1 MET B C 1
ATOM 1386 O O . MET B 1 1 ? -1.567 -6.652 -17.047 1 63.31 1 MET B O 1
ATOM 1390 N N . GLU B 1 2 ? -2.527 -5.02 -16.062 1 81.5 2 GLU B N 1
ATOM 1391 C CA . GLU B 1 2 ? -3.074 -5.859 -15.008 1 81.5 2 GLU B CA 1
ATOM 1392 C C . GLU B 1 2 ? -4.363 -6.543 -15.445 1 81.5 2 GLU B C 1
ATOM 1394 O O . GLU B 1 2 ? -5.23 -5.91 -16.062 1 81.5 2 GLU B O 1
ATOM 1399 N N . ILE B 1 3 ? -4.426 -7.828 -15.328 1 87.81 3 ILE B N 1
ATOM 1400 C CA . ILE B 1 3 ? -5.648 -8.547 -15.672 1 87.81 3 ILE B CA 1
ATOM 1401 C C . ILE B 1 3 ? -6.754 -8.195 -14.672 1 87.81 3 ILE B C 1
ATOM 1403 O O . ILE B 1 3 ? -6.477 -7.703 -13.578 1 87.81 3 ILE B O 1
ATOM 1407 N N . GLY B 1 4 ? -8.039 -8.391 -15.117 1 93.5 4 GLY B N 1
ATOM 1408 C CA . GLY B 1 4 ? -9.164 -8.125 -14.234 1 93.5 4 GLY B CA 1
ATOM 1409 C C . GLY B 1 4 ? -9.141 -8.969 -12.969 1 93.5 4 GLY B C 1
ATOM 1410 O O . GLY B 1 4 ? -8.602 -10.07 -12.969 1 93.5 4 GLY B O 1
ATOM 1411 N N . ILE B 1 5 ? -9.758 -8.492 -11.953 1 95.5 5 ILE B N 1
ATOM 1412 C CA . ILE B 1 5 ? -9.75 -9.172 -10.656 1 95.5 5 ILE B CA 1
ATOM 1413 C C . ILE B 1 5 ? -10.375 -10.555 -10.797 1 95.5 5 ILE B C 1
ATOM 1415 O O . ILE B 1 5 ? -9.836 -11.539 -10.297 1 95.5 5 ILE B O 1
ATOM 1419 N N . ALA B 1 6 ? -11.508 -10.633 -11.477 1 96.12 6 ALA B N 1
ATOM 1420 C CA . ALA B 1 6 ? -12.188 -11.914 -11.648 1 96.12 6 ALA B CA 1
ATOM 1421 C C . ALA B 1 6 ? -11.297 -12.906 -12.383 1 96.12 6 ALA B C 1
ATOM 1423 O O . ALA B 1 6 ? -11.25 -14.086 -12.031 1 96.12 6 ALA B O 1
ATOM 1424 N N . GLU B 1 7 ? -10.641 -12.43 -13.422 1 95.56 7 GLU B N 1
ATOM 1425 C CA . GLU B 1 7 ? -9.727 -13.281 -14.18 1 95.56 7 GLU B CA 1
ATOM 1426 C C . GLU B 1 7 ? -8.547 -13.727 -13.32 1 95.56 7 GLU B C 1
ATOM 1428 O O . GLU B 1 7 ? -8.141 -14.891 -13.375 1 95.56 7 GLU B O 1
ATOM 1433 N N . GLN B 1 8 ? -8.016 -12.852 -12.531 1 95 8 GLN B N 1
ATOM 1434 C CA . GLN B 1 8 ? -6.895 -13.156 -11.656 1 95 8 GLN B CA 1
ATOM 1435 C C . GLN B 1 8 ? -7.289 -14.203 -10.609 1 95 8 GLN B C 1
ATOM 1437 O O . GLN B 1 8 ? -6.531 -15.141 -10.352 1 95 8 GLN B O 1
ATOM 1442 N N . VAL B 1 9 ? -8.453 -14.078 -10.047 1 96.44 9 VAL B N 1
ATOM 1443 C CA . VAL B 1 9 ? -8.938 -15 -9.023 1 96.44 9 VAL B CA 1
ATOM 1444 C C . VAL B 1 9 ? -9.18 -16.375 -9.641 1 96.44 9 VAL B C 1
ATOM 1446 O O . VAL B 1 9 ? -8.836 -17.406 -9.047 1 96.44 9 VAL B O 1
ATOM 1449 N N . ALA B 1 10 ? -9.727 -16.359 -10.859 1 96.25 10 ALA B N 1
ATOM 1450 C CA . ALA B 1 10 ? -9.953 -17.625 -11.555 1 96.25 10 ALA B CA 1
ATOM 1451 C C . ALA B 1 10 ? -8.633 -18.359 -11.812 1 96.25 10 ALA B C 1
ATOM 1453 O O . ALA B 1 10 ? -8.547 -19.578 -11.656 1 96.25 10 ALA B O 1
ATOM 1454 N N . LEU B 1 11 ? -7.691 -17.594 -12.203 1 95.69 11 LEU B N 1
ATOM 1455 C CA . LEU B 1 11 ? -6.371 -18.156 -12.453 1 95.69 11 LEU B CA 1
ATOM 1456 C C . LEU B 1 11 ? -5.77 -18.719 -11.164 1 95.69 11 LEU B C 1
ATOM 1458 O O . LEU B 1 11 ? -5.238 -19.828 -11.156 1 95.69 11 LEU B O 1
ATOM 1462 N N . TYR B 1 12 ? -5.852 -17.984 -10.055 1 95.75 12 TYR B N 1
ATOM 1463 C CA . TYR B 1 12 ? -5.336 -18.453 -8.773 1 95.75 12 TYR B CA 1
ATOM 1464 C C . TYR B 1 12 ? -6.051 -19.719 -8.328 1 95.75 12 TYR B C 1
ATOM 1466 O O . TYR B 1 12 ? -5.43 -20.641 -7.777 1 95.75 12 TYR B O 1
ATOM 1474 N N . GLN B 1 13 ? -7.328 -19.734 -8.57 1 95.38 13 GLN B N 1
ATOM 1475 C CA . GLN B 1 13 ? -8.102 -20.922 -8.219 1 95.38 13 GLN B CA 1
ATOM 1476 C C . GLN B 1 13 ? -7.629 -22.141 -9.008 1 95.38 13 GLN B C 1
ATOM 1478 O O . GLN B 1 13 ? -7.586 -23.25 -8.477 1 95.38 13 GLN B O 1
ATOM 1483 N N . ARG B 1 14 ? -7.297 -21.922 -10.211 1 95.5 14 ARG B N 1
ATOM 1484 C CA . ARG B 1 14 ? -6.797 -23 -11.062 1 95.5 14 ARG B CA 1
ATOM 1485 C C . ARG B 1 14 ? -5.438 -23.5 -10.57 1 95.5 14 ARG B C 1
ATOM 1487 O O . ARG B 1 14 ? -5.191 -24.703 -10.523 1 95.5 14 ARG B O 1
ATOM 1494 N N . GLU B 1 15 ? -4.582 -22.578 -10.164 1 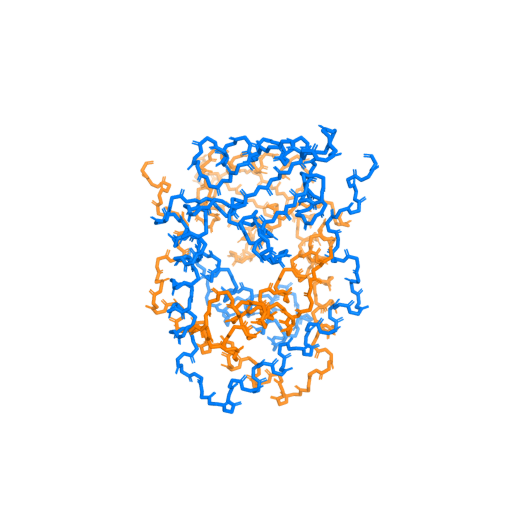95.75 15 GLU B N 1
ATOM 1495 C CA . GLU B 1 15 ? -3.207 -22.891 -9.797 1 95.75 15 GLU B CA 1
ATOM 1496 C C . GLU B 1 15 ? -3.109 -23.297 -8.328 1 95.75 15 GLU B C 1
ATOM 1498 O O . GLU B 1 15 ? -2.191 -24.016 -7.941 1 95.75 15 GLU B O 1
ATOM 1503 N N . PHE B 1 16 ? -4.039 -22.828 -7.535 1 95.56 16 PHE B N 1
ATOM 1504 C CA . PHE B 1 16 ? -4.141 -23.094 -6.105 1 95.56 16 PHE B CA 1
ATOM 1505 C C . PHE B 1 16 ? -5.59 -23.312 -5.695 1 95.56 16 PHE B C 1
ATOM 1507 O O . PHE B 1 16 ? -6.227 -22.422 -5.129 1 95.56 16 PHE B O 1
ATOM 1514 N N . PRO B 1 17 ? -6.059 -24.453 -5.793 1 93.56 17 PRO B N 1
ATOM 1515 C CA . PRO B 1 17 ? -7.496 -24.734 -5.762 1 93.56 17 PRO B CA 1
ATOM 1516 C C . PRO B 1 17 ? -8.117 -24.484 -4.387 1 93.56 17 PRO B C 1
ATOM 1518 O O . PRO B 1 17 ? -9.344 -24.375 -4.27 1 93.56 17 PRO B O 1
ATOM 1521 N N . THR B 1 18 ? -7.395 -24.422 -3.314 1 92.56 18 THR B N 1
ATOM 1522 C CA . THR B 1 18 ? -7.98 -24.266 -1.987 1 92.56 18 THR B CA 1
ATOM 1523 C C . THR B 1 18 ? -8.203 -22.797 -1.667 1 92.56 18 THR B C 1
ATOM 1525 O O . THR B 1 18 ? -8.664 -22.453 -0.574 1 92.56 18 THR B O 1
ATOM 1528 N N . VAL B 1 19 ? -7.965 -22.031 -2.695 1 91.12 19 VAL B N 1
ATOM 1529 C CA . VAL B 1 19 ? -8.172 -20.594 -2.504 1 91.12 19 VAL B CA 1
ATOM 1530 C C . VAL B 1 19 ? -9.664 -20.297 -2.408 1 91.12 19 VAL B C 1
ATOM 1532 O O . VAL B 1 19 ? -10.461 -20.812 -3.197 1 91.12 19 VAL B O 1
ATOM 1535 N N . ASP B 1 20 ? -10.141 -19.562 -1.371 1 94.56 20 ASP B N 1
ATOM 1536 C CA . ASP B 1 20 ? -11.5 -19.047 -1.308 1 94.56 20 ASP B CA 1
ATOM 1537 C C . ASP B 1 20 ? -11.68 -17.844 -2.238 1 94.56 20 ASP B C 1
ATOM 1539 O O . ASP B 1 20 ? -11.125 -16.766 -1.986 1 94.56 20 ASP B O 1
ATOM 1543 N N . PRO B 1 21 ? -12.445 -18 -3.293 1 95.25 21 PRO B N 1
ATOM 1544 C CA . PRO B 1 21 ? -12.531 -16.938 -4.297 1 95.25 21 PRO B CA 1
ATOM 1545 C C . PRO B 1 21 ? -13.094 -15.641 -3.734 1 95.25 21 PRO B C 1
ATOM 1547 O O . PRO B 1 21 ? -12.711 -14.555 -4.18 1 95.25 21 PRO B O 1
ATOM 1550 N N . GLN B 1 22 ? -14.031 -15.742 -2.814 1 96.06 22 GLN B N 1
ATOM 1551 C CA . GLN B 1 22 ? -14.594 -14.531 -2.236 1 96.06 22 GLN B CA 1
ATOM 1552 C C . GLN B 1 22 ? -13.547 -13.773 -1.42 1 96.06 22 GLN B C 1
ATOM 1554 O O . GLN B 1 22 ? -13.422 -12.555 -1.539 1 96.06 22 GLN B O 1
ATOM 1559 N N . VAL B 1 23 ? -12.805 -14.469 -0.604 1 96.69 23 VAL B N 1
ATOM 1560 C CA . VAL B 1 23 ? -11.742 -13.875 0.206 1 96.69 23 VAL B CA 1
ATOM 1561 C C . VAL B 1 23 ? -10.68 -13.258 -0.703 1 96.69 23 VAL B C 1
ATOM 1563 O O . VAL B 1 23 ? -10.273 -12.117 -0.505 1 96.69 23 VAL B O 1
ATOM 1566 N N . GLU B 1 24 ? -10.312 -13.992 -1.679 1 96.88 24 GLU B N 1
ATOM 1567 C CA . GLU B 1 24 ? -9.289 -13.523 -2.605 1 96.88 24 GLU B CA 1
ATOM 1568 C C . GLU B 1 24 ? -9.758 -12.281 -3.363 1 96.88 24 GLU B C 1
ATOM 1570 O O . GLU B 1 24 ? -8.977 -11.352 -3.582 1 96.88 24 GLU B O 1
ATOM 1575 N N . THR B 1 25 ? -11.023 -12.258 -3.773 1 97.5 25 THR B N 1
ATOM 1576 C CA . THR B 1 25 ? -11.586 -11.102 -4.461 1 97.5 25 THR B CA 1
ATOM 1577 C C . THR B 1 25 ? -11.516 -9.859 -3.576 1 97.5 25 THR B C 1
ATOM 1579 O O . THR B 1 25 ? -11.086 -8.797 -4.027 1 97.5 25 THR B O 1
ATOM 1582 N N . ILE B 1 26 ? -11.867 -9.961 -2.314 1 98.31 26 ILE B N 1
ATOM 1583 C CA . ILE B 1 26 ? -11.852 -8.844 -1.37 1 98.31 26 ILE B CA 1
ATOM 1584 C C . ILE B 1 26 ? -10.422 -8.344 -1.199 1 98.31 26 ILE B C 1
ATOM 1586 O O . ILE B 1 26 ? -10.156 -7.145 -1.326 1 98.31 26 ILE B O 1
ATOM 1590 N N . VAL B 1 27 ? -9.477 -9.227 -0.996 1 97.75 27 VAL B N 1
ATOM 1591 C CA . VAL B 1 27 ? -8.086 -8.891 -0.693 1 97.75 27 VAL B CA 1
ATOM 1592 C C . VAL B 1 27 ? -7.422 -8.273 -1.924 1 97.75 27 VAL B C 1
ATOM 1594 O O . VAL B 1 27 ? -6.758 -7.242 -1.827 1 97.75 27 VAL B O 1
ATOM 1597 N N . GLN B 1 28 ? -7.691 -8.859 -3.043 1 96.75 28 GLN B N 1
ATOM 1598 C CA . GLN B 1 28 ? -7.094 -8.336 -4.266 1 96.75 28 GLN B CA 1
ATOM 1599 C C . GLN B 1 28 ? -7.672 -6.965 -4.621 1 96.75 28 GLN B C 1
ATOM 1601 O O . GLN B 1 28 ? -6.953 -6.086 -5.098 1 96.75 28 GLN B O 1
ATOM 1606 N N . THR B 1 29 ? -8.992 -6.793 -4.453 1 97.94 29 THR B N 1
ATOM 1607 C CA . THR B 1 29 ? -9.625 -5.504 -4.723 1 97.94 29 THR B CA 1
ATOM 1608 C C . THR B 1 29 ? -9.094 -4.434 -3.771 1 97.94 29 THR B C 1
ATOM 1610 O O . THR B 1 29 ? -8.742 -3.332 -4.203 1 97.94 29 THR B O 1
ATOM 1613 N N . LEU B 1 30 ? -8.984 -4.762 -2.5 1 98.31 30 LEU B N 1
ATOM 1614 C CA . LEU B 1 30 ? -8.445 -3.852 -1.496 1 98.31 30 LEU B CA 1
ATOM 1615 C C . LEU B 1 30 ? -7.016 -3.441 -1.845 1 98.31 30 LEU B C 1
ATOM 1617 O O . LEU B 1 30 ? -6.68 -2.256 -1.814 1 98.31 30 LEU B O 1
ATOM 1621 N N . ASN B 1 31 ? -6.191 -4.395 -2.191 1 96.56 31 ASN B N 1
ATOM 1622 C CA . ASN B 1 31 ? -4.805 -4.125 -2.557 1 96.56 31 ASN B CA 1
ATOM 1623 C C . ASN B 1 31 ? -4.715 -3.221 -3.783 1 96.56 31 ASN B C 1
ATOM 1625 O O . ASN B 1 31 ? -3.887 -2.307 -3.828 1 96.56 31 ASN B O 1
ATOM 1629 N N . ARG B 1 32 ? -5.547 -3.498 -4.758 1 95.69 32 ARG B N 1
ATOM 1630 C CA . ARG B 1 32 ? -5.52 -2.709 -5.984 1 95.69 32 ARG B CA 1
ATOM 1631 C C . ARG B 1 32 ? -6.012 -1.287 -5.734 1 95.69 32 ARG B C 1
ATOM 1633 O O . ARG B 1 32 ? -5.43 -0.327 -6.246 1 95.69 32 ARG B O 1
ATOM 1640 N N . VAL B 1 33 ? -7.094 -1.123 -4.945 1 97.06 33 VAL B N 1
ATOM 1641 C CA . VAL B 1 33 ? -7.559 0.208 -4.566 1 97.06 33 VAL B CA 1
ATOM 1642 C C . VAL B 1 33 ? -6.43 0.969 -3.871 1 97.06 33 VAL B C 1
ATOM 1644 O O . VAL B 1 33 ? -6.121 2.105 -4.238 1 97.06 33 VAL B O 1
ATOM 1647 N N . SER B 1 34 ? -5.805 0.31 -2.93 1 96.56 34 SER B N 1
ATOM 1648 C CA . SER B 1 34 ? -4.742 0.936 -2.148 1 96.56 34 SER B CA 1
ATOM 1649 C C . SER B 1 34 ? -3.58 1.366 -3.039 1 96.56 34 SER B C 1
ATOM 1651 O O . SER B 1 34 ? -3.051 2.469 -2.889 1 96.56 34 SER B O 1
ATOM 1653 N N . ARG B 1 35 ? -3.176 0.543 -3.947 1 93.94 35 ARG B N 1
ATOM 1654 C CA . ARG B 1 35 ? -2.076 0.864 -4.852 1 93.94 35 ARG B CA 1
ATOM 1655 C C . ARG B 1 35 ? -2.42 2.062 -5.73 1 93.94 35 ARG B C 1
ATOM 1657 O O . ARG B 1 35 ? -1.595 2.961 -5.914 1 93.94 35 ARG B O 1
ATOM 1664 N N . ARG B 1 36 ? -3.607 2.051 -6.281 1 94.38 36 ARG B N 1
ATOM 1665 C CA . ARG B 1 36 ? -4.031 3.148 -7.145 1 94.38 36 ARG B CA 1
ATOM 1666 C C . ARG B 1 36 ? -4.133 4.453 -6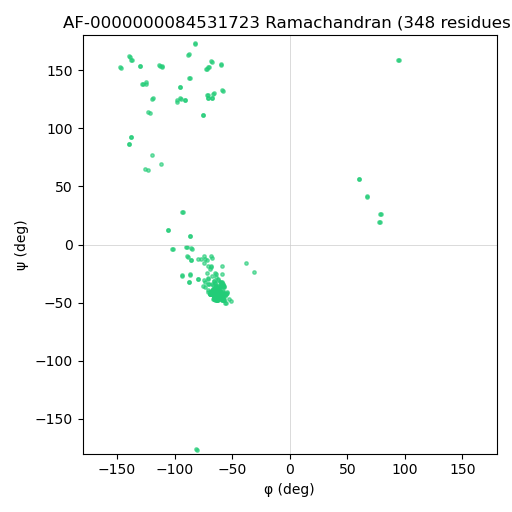.363 1 94.38 36 ARG B C 1
ATOM 1668 O O . ARG B 1 36 ? -3.779 5.52 -6.875 1 94.38 36 ARG B O 1
ATOM 1675 N N . MET B 1 37 ? -4.617 4.383 -5.168 1 96.44 37 MET B N 1
ATOM 1676 C CA . MET B 1 37 ? -4.617 5.555 -4.297 1 96.44 37 MET B CA 1
ATOM 1677 C C . MET B 1 37 ? -3.197 6.062 -4.07 1 96.44 37 MET B C 1
ATOM 1679 O O . MET B 1 37 ? -2.947 7.27 -4.129 1 96.44 37 MET B O 1
ATOM 1683 N N . GLY B 1 38 ? -2.299 5.141 -3.793 1 95.38 38 GLY B N 1
ATOM 1684 C CA . GLY B 1 38 ? -0.902 5.512 -3.621 1 95.38 38 GLY B CA 1
ATOM 1685 C C . GLY B 1 38 ? -0.331 6.254 -4.816 1 95.38 38 GLY B C 1
ATOM 1686 O O . GLY B 1 38 ? 0.38 7.246 -4.652 1 95.38 38 GLY B O 1
ATOM 1687 N N . VAL B 1 39 ? -0.617 5.832 -5.977 1 93.62 39 VAL B N 1
ATOM 1688 C CA . VAL B 1 39 ? -0.155 6.457 -7.215 1 93.62 39 VAL B CA 1
ATOM 1689 C C . VAL B 1 39 ? -0.726 7.871 -7.324 1 93.62 39 VAL B C 1
ATOM 1691 O O . VAL B 1 39 ? -0.007 8.812 -7.668 1 93.62 39 VAL B O 1
ATOM 1694 N N . ALA B 1 40 ? -2.012 7.949 -7.02 1 94.94 40 ALA B N 1
ATOM 1695 C CA . ALA B 1 40 ? -2.656 9.258 -7.059 1 94.94 40 ALA B CA 1
ATOM 1696 C C . ALA B 1 40 ? -1.998 10.227 -6.078 1 94.94 40 ALA B C 1
ATOM 1698 O O . ALA B 1 40 ? -1.718 11.375 -6.422 1 94.94 40 ALA B O 1
ATOM 1699 N N . TYR B 1 41 ? -1.723 9.805 -4.867 1 96.56 41 TYR B N 1
ATOM 1700 C CA . TYR B 1 41 ? -1.077 10.641 -3.865 1 96.56 41 TYR B CA 1
ATOM 1701 C C . TYR B 1 41 ? 0.316 11.062 -4.32 1 96.56 41 TYR B C 1
ATOM 1703 O O . TYR B 1 41 ? 0.716 12.211 -4.137 1 96.56 41 TYR B O 1
ATOM 1711 N N . ASP B 1 42 ? 1.029 10.156 -4.914 1 95.75 42 ASP B N 1
ATOM 1712 C CA . ASP B 1 42 ? 2.379 10.453 -5.383 1 95.75 42 ASP B CA 1
ATOM 1713 C C . ASP B 1 42 ? 2.359 11.523 -6.473 1 95.75 42 ASP B C 1
ATOM 1715 O O . ASP B 1 42 ? 3.232 12.391 -6.516 1 95.75 42 ASP B O 1
ATOM 1719 N N . ARG B 1 43 ? 1.435 11.414 -7.316 1 95.31 43 ARG B N 1
ATOM 1720 C CA . ARG B 1 43 ? 1.282 12.422 -8.367 1 95.31 43 ARG B CA 1
ATOM 1721 C C . ARG B 1 43 ? 1.021 13.797 -7.77 1 95.31 43 ARG B C 1
ATOM 1723 O O . ARG B 1 43 ? 1.577 14.797 -8.234 1 95.31 43 ARG B O 1
ATOM 1730 N N . GLN B 1 44 ? 0.208 13.828 -6.781 1 97.38 44 GLN B N 1
ATOM 1731 C CA . GLN B 1 44 ? -0.088 15.086 -6.105 1 97.38 44 GLN B CA 1
ATOM 1732 C C . GLN B 1 44 ? 1.164 15.672 -5.457 1 97.38 44 GLN B C 1
ATOM 1734 O O . GLN B 1 44 ? 1.423 16.875 -5.566 1 97.38 44 GLN B O 1
ATOM 1739 N N . LEU B 1 45 ? 1.952 14.836 -4.812 1 98 45 LEU B N 1
ATOM 1740 C CA . LEU B 1 45 ? 3.17 15.297 -4.152 1 98 45 LEU B CA 1
ATOM 1741 C C . LEU B 1 45 ? 4.188 15.789 -5.176 1 98 45 LEU B C 1
ATOM 1743 O O . LEU B 1 45 ? 4.906 16.766 -4.93 1 98 45 LEU B O 1
ATOM 1747 N N . THR B 1 46 ? 4.176 15.125 -6.301 1 97.31 46 THR B N 1
ATOM 1748 C CA . THR B 1 46 ? 5.039 15.562 -7.391 1 97.31 46 THR B CA 1
ATOM 1749 C C . THR B 1 46 ? 4.66 16.969 -7.844 1 97.31 46 THR B C 1
ATOM 1751 O O . THR B 1 46 ? 5.531 17.828 -8.047 1 97.31 46 THR B O 1
ATOM 1754 N N . VAL B 1 47 ? 3.43 17.219 -7.973 1 97.31 47 VAL B N 1
ATOM 1755 C CA . VAL B 1 47 ? 2.924 18.531 -8.352 1 97.31 47 VAL B CA 1
ATOM 1756 C C . VAL B 1 47 ? 3.357 19.562 -7.32 1 97.31 47 VAL B C 1
ATOM 1758 O O . VAL B 1 47 ? 3.688 20.703 -7.672 1 97.31 47 VAL B O 1
ATOM 1761 N N . LEU B 1 48 ? 3.473 19.172 -6.078 1 97.88 48 LEU B N 1
ATOM 1762 C CA . LEU B 1 48 ? 3.787 20.078 -4.98 1 97.88 48 LEU B CA 1
ATOM 1763 C C . LEU B 1 48 ? 5.293 20.203 -4.793 1 97.88 48 LEU B C 1
ATOM 1765 O O . LEU B 1 48 ? 5.758 21 -3.979 1 97.88 48 LEU B O 1
ATOM 1769 N N . GLY B 1 49 ? 6.055 19.391 -5.445 1 97.25 49 GLY B N 1
ATOM 1770 C CA . GLY B 1 49 ? 7.504 19.453 -5.395 1 97.25 49 GLY B CA 1
ATOM 1771 C C . GLY B 1 49 ? 8.086 18.844 -4.129 1 97.25 49 GLY B C 1
ATOM 1772 O O . GLY B 1 49 ? 9.125 19.297 -3.643 1 97.25 49 GLY B O 1
ATOM 1773 N N . ILE B 1 50 ? 7.379 17.906 -3.508 1 97.06 50 ILE B N 1
ATOM 1774 C CA . ILE B 1 50 ? 7.934 17.234 -2.34 1 97.06 50 ILE B CA 1
ATOM 1775 C C . ILE B 1 50 ? 7.812 15.719 -2.512 1 97.06 50 ILE B C 1
ATOM 1777 O O . ILE B 1 50 ? 6.93 15.234 -3.225 1 97.06 50 ILE B O 1
ATOM 1781 N N . THR B 1 51 ? 8.648 14.977 -1.896 1 97.31 51 THR B N 1
ATOM 1782 C CA . THR B 1 51 ? 8.633 13.523 -1.955 1 97.31 51 THR B CA 1
ATOM 1783 C C . THR B 1 51 ? 7.727 12.945 -0.875 1 97.31 51 THR B C 1
ATOM 1785 O O . THR B 1 51 ? 7.355 13.648 0.071 1 97.31 51 THR B O 1
ATOM 1788 N N . SER B 1 52 ? 7.371 11.703 -1.043 1 97.62 52 SER B N 1
ATOM 1789 C CA . SER B 1 52 ? 6.594 11.008 -0.022 1 97.62 52 SER B CA 1
ATOM 1790 C C . SER B 1 52 ? 7.34 10.969 1.309 1 97.62 52 SER B C 1
ATOM 1792 O O . SER B 1 52 ? 6.727 11.086 2.373 1 97.62 52 SER B O 1
ATOM 1794 N N . ALA B 1 53 ? 8.648 10.844 1.232 1 96.75 53 ALA B N 1
ATOM 1795 C CA . ALA B 1 53 ? 9.469 10.828 2.443 1 96.75 53 ALA B CA 1
ATOM 1796 C C . ALA B 1 53 ? 9.398 12.164 3.174 1 96.75 53 ALA B C 1
ATOM 1798 O O . ALA B 1 53 ? 9.289 12.203 4.402 1 96.75 53 ALA B O 1
ATOM 1799 N N . GLU B 1 54 ? 9.477 13.211 2.473 1 97.81 54 GLU B N 1
ATOM 1800 C CA . GLU B 1 54 ? 9.375 14.539 3.057 1 97.81 54 GLU B CA 1
ATOM 1801 C C . GLU B 1 54 ? 7.988 14.789 3.637 1 97.81 54 GLU B C 1
ATOM 1803 O O . GLU B 1 54 ? 7.855 15.375 4.711 1 97.81 54 GLU B O 1
ATOM 1808 N N . TRP B 1 55 ? 7.047 14.344 2.902 1 98.25 55 TRP B N 1
ATOM 1809 C CA . TRP B 1 55 ? 5.676 14.484 3.373 1 98.25 55 TRP B CA 1
ATOM 1810 C C . TRP B 1 55 ? 5.488 13.797 4.723 1 98.25 55 TRP B C 1
ATOM 1812 O O . TRP B 1 55 ? 4.793 14.312 5.598 1 98.25 55 TRP B O 1
ATOM 1822 N N . GLU B 1 56 ? 6.055 12.688 4.91 1 97.19 56 GLU B N 1
ATOM 1823 C CA . GLU B 1 56 ? 5.945 11.961 6.168 1 97.19 56 GLU B CA 1
ATOM 1824 C C . GLU B 1 56 ? 6.52 12.766 7.328 1 97.19 56 GLU B C 1
ATOM 1826 O O . GLU B 1 56 ? 6.008 12.703 8.445 1 97.19 56 GLU B O 1
ATOM 1831 N N . VAL B 1 57 ? 7.559 13.453 7.078 1 98.12 57 VAL B N 1
ATOM 1832 C CA . VAL B 1 57 ? 8.141 14.312 8.102 1 98.12 57 VAL B CA 1
ATOM 1833 C C . VAL B 1 57 ? 7.18 15.461 8.422 1 98.12 57 VAL B C 1
ATOM 1835 O O . VAL B 1 57 ? 6.918 15.75 9.594 1 98.12 57 VAL B O 1
ATOM 1838 N N . LEU B 1 58 ? 6.652 16.094 7.348 1 98.56 58 LEU B N 1
ATOM 1839 C CA . LEU B 1 58 ? 5.691 17.172 7.559 1 98.56 58 LEU B CA 1
ATOM 1840 C C . LEU B 1 58 ? 4.5 16.672 8.375 1 98.56 58 LEU B C 1
ATOM 1842 O O . LEU B 1 58 ? 4.066 17.344 9.32 1 98.56 58 LEU B O 1
ATOM 1846 N N . LYS B 1 59 ? 4.051 15.555 8.039 1 97.38 59 LYS B N 1
ATOM 1847 C CA . LYS B 1 59 ? 2.92 14.953 8.742 1 97.38 59 LYS B CA 1
ATOM 1848 C C . LYS B 1 59 ? 3.25 14.711 10.211 1 97.38 59 LYS B C 1
ATOM 1850 O O . LYS B 1 59 ? 2.449 15.023 11.094 1 97.38 59 LYS B O 1
ATOM 1855 N N . ALA B 1 60 ? 4.391 14.18 10.477 1 96.94 60 ALA B N 1
ATOM 1856 C CA . ALA B 1 60 ? 4.793 13.898 11.852 1 96.94 60 ALA B CA 1
ATOM 1857 C C . ALA B 1 60 ? 4.832 15.18 12.688 1 96.94 60 ALA B C 1
ATOM 1859 O O . ALA B 1 60 ? 4.418 15.188 13.844 1 96.94 60 ALA B O 1
ATOM 1860 N N . LEU B 1 61 ? 5.336 16.234 12.125 1 98.06 61 LEU B N 1
ATOM 1861 C CA . LEU B 1 61 ? 5.406 17.516 12.828 1 98.06 61 LEU B CA 1
ATOM 1862 C C . LEU B 1 61 ? 4.012 18.078 13.078 1 98.06 61 LEU B C 1
ATOM 1864 O O . LEU B 1 61 ? 3.717 18.547 14.18 1 98.06 61 LEU B O 1
ATOM 1868 N N . VAL B 1 62 ? 3.172 17.984 12.102 1 97.12 62 VAL B N 1
ATOM 1869 C CA . VAL B 1 62 ? 1.806 18.469 12.242 1 97.12 62 VAL B CA 1
ATOM 1870 C C . VAL B 1 62 ? 1.075 17.672 13.32 1 97.12 62 VAL B C 1
ATOM 1872 O O . VAL B 1 62 ? 0.383 18.25 14.164 1 97.12 62 VAL B O 1
ATOM 1875 N N . VAL B 1 63 ? 1.259 16.422 13.312 1 94.94 63 VAL B N 1
ATOM 1876 C CA . VAL B 1 63 ? 0.598 15.531 14.266 1 94.94 63 VAL B CA 1
ATOM 1877 C C . VAL B 1 63 ? 1.106 15.82 15.672 1 94.94 63 VAL B C 1
ATOM 1879 O O . VAL B 1 63 ? 0.357 15.695 16.641 1 94.94 63 VAL B O 1
ATOM 1882 N N . ALA B 1 64 ? 2.322 16.234 15.805 1 94.69 64 ALA B N 1
ATOM 1883 C CA . ALA B 1 64 ? 2.887 16.578 17.109 1 94.69 64 ALA B CA 1
ATOM 1884 C C . ALA B 1 64 ? 2.166 17.781 17.703 1 94.69 64 ALA B C 1
ATOM 1886 O O . ALA B 1 64 ? 2.211 17.984 18.922 1 94.69 64 ALA B O 1
ATOM 1887 N N . GLY B 1 65 ? 1.55 18.641 16.828 1 94.25 65 GLY B N 1
ATOM 1888 C CA . GLY B 1 65 ? 0.775 19.781 17.297 1 94.25 65 GLY B CA 1
ATOM 1889 C C . GLY B 1 65 ? 1.573 21.062 17.359 1 94.25 65 GLY B C 1
ATOM 1890 O O . GLY B 1 65 ? 2.805 21.031 17.391 1 94.25 65 GLY B O 1
ATOM 1891 N N . SER B 1 66 ? 0.865 22.172 17.344 1 94.19 66 SER B N 1
ATOM 1892 C CA . SER B 1 66 ? 1.491 23.484 17.438 1 94.19 66 SER B CA 1
ATOM 1893 C C . SER B 1 66 ? 2.324 23.625 18.703 1 94.19 66 SER B C 1
ATOM 1895 O O . SER B 1 66 ? 1.876 23.25 19.797 1 94.19 66 SER B O 1
ATOM 1897 N N . PRO B 1 67 ? 3.652 24.172 18.5 1 95.38 67 PRO B N 1
ATOM 1898 C CA . PRO B 1 67 ? 4.273 24.922 17.406 1 95.38 67 PRO B CA 1
ATOM 1899 C C . PRO B 1 67 ? 5.004 24.016 16.422 1 95.38 67 PRO B C 1
ATOM 1901 O O . PRO B 1 67 ? 5.98 24.438 15.789 1 95.38 67 PRO B O 1
ATOM 1904 N N . TYR B 1 68 ? 4.555 22.656 16.266 1 97.62 68 TYR B N 1
ATOM 1905 C CA . TYR B 1 68 ? 4.984 21.703 15.234 1 97.62 68 TYR B CA 1
ATOM 1906 C C . TYR B 1 68 ? 6.484 21.453 15.32 1 97.62 68 TYR B C 1
ATOM 1908 O O . TYR B 1 68 ? 7.195 21.578 14.32 1 97.62 68 TYR B O 1
ATOM 1916 N N . ARG B 1 69 ? 6.863 21.031 16.484 1 97.25 69 ARG B N 1
ATOM 1917 C CA . ARG B 1 69 ? 8.273 20.812 16.797 1 97.25 69 ARG B CA 1
ATOM 1918 C C . ARG B 1 69 ? 8.523 19.406 17.297 1 97.25 69 ARG B C 1
ATOM 1920 O O . ARG B 1 69 ? 7.707 18.859 18.047 1 97.25 69 ARG B O 1
ATOM 1927 N N . LEU B 1 70 ? 9.586 18.828 16.844 1 97.19 70 LEU B N 1
ATOM 1928 C CA . LEU B 1 70 ? 10.078 17.562 17.359 1 97.19 70 LEU B CA 1
ATOM 1929 C C . LEU B 1 70 ? 11.602 17.5 17.312 1 97.19 70 LEU B C 1
ATOM 1931 O O . LEU B 1 70 ? 12.219 18.188 16.484 1 97.19 70 LEU B O 1
ATOM 1935 N N . GLY B 1 71 ? 12.18 16.719 18.25 1 96.88 71 GLY B N 1
ATOM 1936 C CA . GLY B 1 71 ? 13.594 16.391 18.109 1 96.88 71 GLY B CA 1
ATOM 1937 C C . GLY B 1 71 ? 13.867 15.414 16.984 1 96.88 71 GLY B C 1
ATOM 1938 O O . GLY B 1 71 ? 13 14.617 16.625 1 96.88 71 GLY B O 1
ATOM 1939 N N . PRO B 1 72 ? 15.086 15.5 16.391 1 96.69 72 PRO B N 1
ATOM 1940 C CA . PRO B 1 72 ? 15.414 14.562 15.32 1 96.69 72 PRO B CA 1
ATOM 1941 C C . PRO B 1 72 ? 15.305 13.102 15.758 1 96.69 72 PRO B C 1
ATOM 1943 O O . PRO B 1 72 ? 14.922 12.242 14.953 1 96.69 72 PRO B O 1
ATOM 1946 N N . GLY B 1 73 ? 15.664 12.836 17.016 1 95.44 73 GLY B N 1
ATOM 1947 C CA . GLY B 1 73 ? 15.547 11.484 17.516 1 95.44 73 GLY B CA 1
ATOM 1948 C C . GLY B 1 73 ? 14.117 10.984 17.578 1 95.44 73 GLY B C 1
ATOM 1949 O O . GLY B 1 73 ? 13.836 9.859 17.156 1 95.44 73 GLY B O 1
ATOM 1950 N N . GLU B 1 74 ? 13.289 11.82 18.078 1 95 74 GLU B N 1
ATOM 1951 C CA . GLU B 1 74 ? 11.867 11.469 18.141 1 95 74 GLU B CA 1
ATOM 1952 C C . GLU B 1 74 ? 11.281 11.305 16.75 1 95 74 GLU B C 1
ATOM 1954 O O . GLU B 1 74 ? 10.492 10.391 16.5 1 95 74 GLU B O 1
ATOM 1959 N N . LEU B 1 75 ? 11.609 12.141 15.828 1 96.31 75 LEU B N 1
ATOM 1960 C CA . LEU B 1 75 ? 11.18 12.047 14.438 1 96.31 75 LEU B CA 1
ATOM 1961 C C . LEU B 1 75 ? 11.617 10.719 13.828 1 96.31 75 LEU B C 1
ATOM 1963 O O . LEU B 1 75 ? 10.82 10.031 13.188 1 96.31 75 LEU B O 1
ATOM 1967 N N . ALA B 1 76 ? 12.898 10.391 14.047 1 96.5 76 ALA B N 1
ATOM 1968 C CA . ALA B 1 76 ? 13.445 9.148 13.516 1 96.5 76 ALA B CA 1
ATOM 1969 C C . ALA B 1 76 ? 12.688 7.938 14.055 1 96.5 76 ALA B C 1
ATOM 1971 O O . ALA B 1 76 ? 12.32 7.035 13.297 1 96.5 76 ALA B O 1
ATOM 1972 N N . LYS B 1 77 ? 12.414 7.965 15.344 1 93.56 77 LYS B N 1
ATOM 1973 C CA . LYS B 1 77 ? 11.695 6.879 16 1 93.56 77 LYS B CA 1
ATOM 1974 C C . LYS B 1 77 ? 10.281 6.738 15.445 1 93.56 77 LYS B C 1
ATOM 1976 O O . LYS B 1 77 ? 9.852 5.633 15.109 1 93.56 77 LYS B O 1
ATOM 1981 N N . ARG B 1 78 ? 9.594 7.828 15.25 1 92.31 78 ARG B N 1
ATOM 1982 C CA . ARG B 1 78 ? 8.227 7.828 14.75 1 92.31 78 ARG B CA 1
ATOM 1983 C C . ARG B 1 78 ? 8.164 7.289 13.32 1 92.31 78 ARG B C 1
ATOM 1985 O O . ARG B 1 78 ? 7.18 6.652 12.938 1 92.31 78 ARG B O 1
ATOM 1992 N N . LEU B 1 79 ? 9.195 7.527 12.539 1 93.69 79 LEU B N 1
ATOM 1993 C CA . LEU B 1 79 ? 9.156 7.184 11.117 1 93.69 79 LEU B CA 1
ATOM 1994 C C . LEU B 1 79 ? 9.914 5.891 10.852 1 93.69 79 LEU B C 1
ATOM 1996 O O . LEU B 1 79 ? 9.977 5.43 9.711 1 93.69 79 LEU B O 1
ATOM 2000 N N . GLY B 1 80 ? 10.523 5.355 11.859 1 91.19 80 GLY B N 1
ATOM 2001 C CA . GLY B 1 80 ? 11.289 4.125 11.703 1 91.19 80 GLY B CA 1
ATOM 2002 C C . GLY B 1 80 ? 12.531 4.297 10.852 1 91.19 80 GLY B C 1
ATOM 2003 O O . GLY B 1 80 ? 12.828 3.461 10 1 91.19 80 GLY B O 1
ATOM 2004 N N . LEU B 1 81 ? 13.188 5.324 11.055 1 94.62 81 LEU B N 1
ATOM 2005 C CA . LEU B 1 81 ? 14.406 5.617 10.312 1 94.62 81 LEU B CA 1
ATOM 2006 C C . LEU B 1 81 ? 15.625 5.578 11.227 1 94.62 81 LEU B C 1
ATOM 2008 O O . LEU B 1 81 ? 15.508 5.828 12.43 1 94.62 81 LEU B O 1
ATOM 2012 N N . THR B 1 82 ? 16.75 5.305 10.656 1 95.25 82 THR B N 1
ATOM 2013 C CA . THR B 1 82 ? 18 5.5 11.383 1 95.25 82 THR B CA 1
ATOM 2014 C C . THR B 1 82 ? 18.297 6.988 11.57 1 95.25 82 THR B C 1
ATOM 2016 O O . THR B 1 82 ? 17.812 7.82 10.805 1 95.25 82 THR B O 1
ATOM 2019 N N . PRO B 1 83 ? 19.016 7.238 12.633 1 95.75 83 PRO B N 1
ATOM 2020 C CA . PRO B 1 83 ? 19.391 8.641 12.844 1 95.75 83 PRO B CA 1
ATOM 2021 C C . PRO B 1 83 ? 20.094 9.25 11.633 1 95.75 83 PRO B C 1
ATOM 2023 O O . PRO B 1 83 ? 19.828 10.398 11.273 1 95.75 83 PRO B O 1
ATOM 2026 N N . ALA B 1 84 ? 20.953 8.484 11.047 1 96.62 84 ALA B N 1
ATOM 2027 C CA . ALA B 1 84 ? 21.688 8.969 9.883 1 96.62 84 ALA B CA 1
ATOM 2028 C C . ALA B 1 84 ? 20.734 9.289 8.734 1 96.62 84 ALA B C 1
ATOM 2030 O O . ALA B 1 84 ? 20.859 10.336 8.094 1 96.62 84 ALA B O 1
ATOM 2031 N N . ALA B 1 85 ? 19.75 8.438 8.453 1 96.69 85 ALA B N 1
ATOM 2032 C CA . ALA B 1 85 ? 18.75 8.664 7.414 1 96.69 85 ALA B CA 1
ATOM 2033 C C . ALA B 1 85 ? 17.891 9.891 7.723 1 96.69 85 ALA B C 1
ATOM 2035 O O . ALA B 1 85 ? 17.578 10.68 6.832 1 96.69 85 ALA B O 1
ATOM 2036 N N . MET B 1 86 ? 17.531 10 8.945 1 97.56 86 MET B N 1
ATOM 2037 C CA . MET B 1 86 ? 16.734 11.148 9.367 1 97.56 86 MET B CA 1
ATOM 2038 C C . MET B 1 86 ? 17.5 12.453 9.18 1 97.56 86 MET B C 1
ATOM 2040 O O . MET B 1 86 ? 16.953 13.43 8.68 1 97.56 86 MET B O 1
ATOM 2044 N N . THR B 1 87 ? 18.766 12.406 9.578 1 97.06 87 THR B N 1
ATOM 2045 C CA . THR B 1 87 ? 19.609 13.586 9.438 1 97.06 87 THR B CA 1
ATOM 2046 C C . THR B 1 87 ? 19.688 14.023 7.973 1 97.06 87 THR B C 1
ATOM 2048 O O . THR B 1 87 ? 19.484 15.195 7.66 1 97.06 87 THR B O 1
ATOM 2051 N N . HIS B 1 88 ? 19.891 13.086 7.117 1 97.88 88 HIS B N 1
ATOM 2052 C CA . HIS B 1 88 ? 19.984 13.367 5.688 1 97.88 88 HIS B CA 1
ATOM 2053 C C . HIS B 1 88 ? 18.688 13.961 5.152 1 97.88 88 HIS B C 1
ATOM 2055 O O . HIS B 1 88 ? 18.703 14.906 4.363 1 97.88 88 HIS B O 1
ATOM 2061 N N . ARG B 1 89 ? 17.625 13.461 5.566 1 97.69 89 ARG B N 1
ATOM 2062 C CA . ARG B 1 89 ? 16.312 13.93 5.125 1 97.69 89 ARG B CA 1
ATOM 2063 C C . ARG B 1 89 ? 16.031 15.344 5.637 1 97.69 89 ARG B C 1
ATOM 2065 O O . ARG B 1 89 ? 15.539 16.188 4.895 1 97.69 89 ARG B O 1
ATOM 2072 N N . ILE B 1 90 ? 16.391 15.539 6.832 1 98.25 90 ILE B N 1
ATOM 2073 C CA . ILE B 1 90 ? 16.188 16.859 7.426 1 98.25 90 ILE B CA 1
ATOM 2074 C C . ILE B 1 90 ? 17.062 17.891 6.719 1 98.25 90 ILE B C 1
ATOM 2076 O O . ILE B 1 90 ? 16.625 19 6.438 1 98.25 90 ILE B O 1
ATOM 2080 N N . ASP B 1 91 ? 18.328 17.531 6.457 1 98 91 ASP B N 1
ATOM 2081 C CA . ASP B 1 91 ? 19.25 18.438 5.754 1 98 91 ASP B CA 1
ATOM 2082 C C . ASP B 1 91 ? 18.641 18.922 4.441 1 98 91 ASP B C 1
ATOM 2084 O O . ASP B 1 91 ? 18.641 20.125 4.16 1 98 91 ASP B O 1
ATOM 2088 N N . ARG B 1 92 ? 18.109 18 3.709 1 97.88 92 ARG B N 1
ATOM 2089 C CA . ARG B 1 92 ? 17.484 18.328 2.434 1 97.88 92 ARG B CA 1
ATOM 2090 C C . ARG B 1 92 ? 16.266 19.234 2.635 1 97.88 92 ARG B C 1
ATOM 2092 O O . ARG B 1 92 ? 16.062 20.188 1.89 1 97.88 92 ARG B O 1
ATOM 2099 N N . MET B 1 93 ? 15.484 18.984 3.645 1 98.56 93 MET B N 1
ATOM 2100 C CA . MET B 1 93 ? 14.242 19.719 3.883 1 98.56 93 MET B CA 1
ATOM 2101 C C . MET B 1 93 ? 14.523 21.109 4.41 1 98.56 93 MET B C 1
ATOM 2103 O O . MET B 1 93 ? 13.766 22.047 4.148 1 98.56 93 MET B O 1
ATOM 2107 N N . VAL B 1 94 ? 15.609 21.266 5.137 1 98.69 94 VAL B N 1
ATOM 2108 C CA . VAL B 1 94 ? 16.047 22.594 5.547 1 98.69 94 VAL B CA 1
ATOM 2109 C C . VAL B 1 94 ? 16.469 23.406 4.32 1 98.69 94 VAL B C 1
ATOM 2111 O O . VAL B 1 94 ? 16.062 24.562 4.172 1 98.69 94 VAL B O 1
ATOM 2114 N N . ALA B 1 95 ? 17.234 22.797 3.488 1 98.31 95 ALA B N 1
ATOM 2115 C CA . ALA B 1 95 ? 17.672 23.453 2.262 1 98.31 95 ALA B CA 1
ATOM 2116 C C . ALA B 1 95 ? 16.484 23.891 1.407 1 98.31 95 ALA B C 1
ATOM 2118 O O . ALA B 1 95 ? 16.516 24.953 0.78 1 98.31 95 ALA B O 1
ATOM 2119 N N . ASP B 1 96 ? 15.391 23.109 1.427 1 97.62 96 ASP B N 1
ATOM 2120 C CA . ASP B 1 96 ? 14.195 23.375 0.63 1 97.62 96 ASP B CA 1
ATOM 2121 C C . ASP B 1 96 ? 13.25 24.344 1.354 1 97.62 96 ASP B C 1
ATOM 2123 O O . ASP B 1 96 ? 12.188 24.688 0.836 1 97.62 96 ASP B O 1
ATOM 2127 N N . GLY B 1 97 ? 13.617 24.703 2.533 1 98.44 97 GLY B N 1
ATOM 2128 C CA . GLY B 1 97 ? 12.852 25.688 3.293 1 98.44 97 GLY B CA 1
ATOM 2129 C C . GLY B 1 97 ? 11.602 25.094 3.916 1 98.44 97 GLY B C 1
ATOM 2130 O O . GLY B 1 97 ? 10.68 25.844 4.273 1 98.44 97 GLY B O 1
ATOM 2131 N N . LEU B 1 98 ? 11.484 23.734 4.078 1 98.75 98 LEU B N 1
ATOM 2132 C CA . LEU B 1 98 ? 10.281 23.062 4.57 1 98.75 98 LEU B CA 1
ATOM 2133 C C . LEU B 1 98 ? 10.289 22.984 6.094 1 98.75 98 LEU B C 1
ATOM 2135 O O . LEU B 1 98 ? 9.227 22.969 6.723 1 98.75 98 LEU B O 1
ATOM 2139 N N . VAL B 1 99 ? 11.492 22.875 6.664 1 98.81 99 VAL B N 1
ATOM 2140 C CA . VAL B 1 99 ? 11.656 22.828 8.109 1 98.81 99 VAL B CA 1
ATOM 2141 C C . VAL B 1 99 ? 12.875 23.656 8.516 1 98.81 99 VAL B C 1
ATOM 2143 O O . VAL B 1 99 ? 13.711 24 7.676 1 98.81 99 VAL B O 1
ATOM 2146 N N . THR B 1 100 ? 12.938 24.016 9.797 1 98.62 100 THR B N 1
ATOM 2147 C CA . THR B 1 100 ? 14.133 24.594 10.391 1 98.62 100 THR B CA 1
ATOM 2148 C C . THR B 1 100 ? 14.766 23.641 11.383 1 98.62 100 THR B C 1
ATOM 2150 O O . THR B 1 100 ? 14.109 22.703 11.859 1 98.62 100 THR B O 1
ATOM 2153 N N . ARG B 1 101 ? 15.938 23.766 11.531 1 97.69 101 ARG B N 1
ATOM 2154 C CA . ARG B 1 101 ? 16.719 23.062 12.539 1 97.69 101 ARG B CA 1
ATOM 2155 C C . ARG B 1 101 ? 17.438 24.031 13.461 1 97.69 101 ARG B C 1
ATOM 2157 O O . ARG B 1 101 ? 18.297 24.797 13.016 1 97.69 101 ARG B O 1
ATOM 2164 N N . GLU B 1 102 ? 17.047 24.047 14.711 1 95.94 102 GLU B N 1
ATOM 2165 C CA . GLU B 1 102 ? 17.656 24.984 15.672 1 95.94 102 GLU B CA 1
ATOM 2166 C C . GLU B 1 102 ? 17.938 24.297 17 1 95.94 102 GLU B C 1
ATOM 2168 O O . GLU B 1 102 ? 17.344 23.266 17.312 1 95.94 102 GLU B O 1
ATOM 2173 N N . ARG B 1 103 ? 18.812 24.891 17.688 1 92.69 103 ARG B N 1
ATOM 2174 C CA . ARG B 1 103 ? 19.062 24.422 19.047 1 92.69 103 ARG B CA 1
ATOM 2175 C C . ARG B 1 103 ? 18.125 25.062 20.047 1 92.69 103 ARG B C 1
ATOM 2177 O O . ARG B 1 103 ? 17.781 26.25 19.906 1 92.69 103 ARG B O 1
ATOM 2184 N N . ASP B 1 104 ? 17.734 24.219 21.031 1 88.12 104 ASP B N 1
ATOM 2185 C CA . ASP B 1 104 ? 16.859 24.719 22.078 1 88.12 104 ASP B CA 1
ATOM 2186 C C . ASP B 1 104 ? 17.562 25.766 22.938 1 88.12 104 ASP B C 1
ATOM 2188 O O . ASP B 1 104 ? 18.688 25.547 23.391 1 88.12 104 ASP B O 1
ATOM 2192 N N . GLU B 1 105 ? 16.938 26.875 23.125 1 87.5 105 GLU B N 1
ATOM 2193 C CA . GLU B 1 105 ? 17.547 27.969 23.891 1 87.5 105 GLU B CA 1
ATOM 2194 C C . GLU B 1 105 ? 17.75 27.562 25.344 1 87.5 105 GLU B C 1
ATOM 2196 O O . GLU B 1 105 ? 18.734 27.984 25.969 1 87.5 105 GLU B O 1
ATOM 2201 N N . SER B 1 106 ? 16.812 26.828 25.859 1 91.25 106 SER B N 1
ATOM 2202 C CA . SER B 1 106 ? 16.859 26.422 27.266 1 91.25 106 SER B CA 1
ATOM 2203 C C . SER B 1 106 ? 17.812 25.234 27.453 1 91.25 106 SER B C 1
ATOM 2205 O O . SER B 1 106 ? 18.328 25.031 28.562 1 91.25 106 SER B O 1
ATOM 2207 N N . ASN B 1 107 ? 17.906 24.5 26.484 1 90.06 107 ASN B N 1
ATOM 2208 C CA . ASN B 1 107 ? 18.797 23.344 26.484 1 90.06 107 ASN B CA 1
ATOM 2209 C C . ASN B 1 107 ? 19.547 23.203 25.172 1 90.06 107 ASN B C 1
ATOM 2211 O O . ASN B 1 107 ? 19.109 22.516 24.25 1 90.06 107 ASN B O 1
ATOM 2215 N N . ARG B 1 108 ? 20.703 23.781 25.141 1 87 108 ARG B N 1
ATOM 2216 C CA . ARG B 1 108 ? 21.438 23.969 23.891 1 87 108 ARG B CA 1
ATOM 2217 C C . ARG B 1 108 ? 21.906 22.625 23.328 1 87 108 ARG B C 1
ATOM 2219 O O . ARG B 1 108 ? 22.328 22.531 22.188 1 87 108 ARG B O 1
ATOM 2226 N N . VAL B 1 109 ? 21.781 21.609 24.078 1 88.94 109 VAL B N 1
ATOM 2227 C CA . VAL B 1 109 ? 22.172 20.312 23.562 1 88.94 109 VAL B CA 1
ATOM 2228 C C . VAL B 1 109 ? 21 19.688 22.797 1 88.94 109 VAL B C 1
ATOM 2230 O O . VAL B 1 109 ? 21.188 18.734 22.031 1 88.94 109 VAL B O 1
ATOM 2233 N N . ARG B 1 110 ? 19.875 20.281 23 1 92.75 110 ARG B N 1
ATOM 2234 C CA . ARG B 1 110 ? 18.688 19.766 22.344 1 92.75 110 ARG B CA 1
ATOM 2235 C C . ARG B 1 110 ? 18.469 20.438 21 1 92.75 110 ARG B C 1
ATOM 2237 O O . ARG B 1 110 ? 18.484 21.656 20.891 1 92.75 110 ARG B O 1
ATOM 2244 N N . VAL B 1 111 ? 18.375 19.609 20 1 97 111 VAL B N 1
ATOM 2245 C CA . VAL B 1 111 ? 18.078 20.094 18.656 1 97 111 VAL B CA 1
ATOM 2246 C C . VAL B 1 111 ? 16.578 20 18.375 1 97 111 VAL B C 1
ATOM 2248 O O . VAL B 1 111 ? 15.945 19.016 18.719 1 97 111 VAL B O 1
ATOM 2251 N N . ILE B 1 112 ? 16.047 21.078 17.781 1 97.56 112 ILE B N 1
ATOM 2252 C CA . ILE B 1 112 ? 14.617 21.125 17.5 1 97.56 112 ILE B CA 1
ATOM 2253 C C . ILE B 1 112 ? 14.398 21.266 15.992 1 97.56 112 ILE B C 1
ATOM 2255 O O . ILE B 1 112 ? 15.008 22.125 15.344 1 97.56 112 ILE B O 1
ATOM 2259 N N . ILE B 1 113 ? 13.625 20.359 15.438 1 98.56 113 ILE B N 1
ATOM 2260 C CA . ILE B 1 113 ? 13.125 20.469 14.078 1 98.56 113 ILE B CA 1
ATOM 2261 C C . ILE B 1 113 ? 11.742 21.109 14.086 1 98.56 113 ILE B C 1
ATOM 2263 O O . ILE B 1 113 ? 10.844 20.641 14.789 1 98.56 113 ILE B O 1
ATOM 2267 N N . GLU B 1 114 ? 11.578 22.188 13.32 1 98.56 114 GLU B N 1
ATOM 2268 C CA . GLU B 1 114 ? 10.312 22.922 13.352 1 98.56 114 GLU B CA 1
ATOM 2269 C C . GLU B 1 114 ? 9.758 23.109 11.945 1 98.56 114 GLU B C 1
ATOM 2271 O O . GLU B 1 114 ? 10.508 23.391 11.008 1 98.56 114 GLU B O 1
ATOM 2276 N N . LEU B 1 115 ? 8.445 22.906 11.883 1 98.5 115 LEU B N 1
ATOM 2277 C CA . LEU B 1 115 ? 7.738 23.125 10.625 1 98.5 115 LEU B CA 1
ATOM 2278 C C . LEU B 1 115 ? 7.738 24.609 10.273 1 98.5 115 LEU B C 1
ATOM 2280 O O . LEU B 1 115 ? 7.414 25.453 11.109 1 98.5 115 LEU B O 1
ATOM 2284 N N . THR B 1 116 ? 8.211 25 9.008 1 98.56 116 THR B N 1
ATOM 2285 C CA . THR B 1 116 ? 8.141 26.375 8.539 1 98.56 116 THR B CA 1
ATOM 2286 C C . THR B 1 116 ? 6.754 26.688 7.98 1 98.56 116 THR B C 1
ATOM 2288 O O . THR B 1 116 ? 5.922 25.781 7.836 1 98.56 116 THR B O 1
ATOM 2291 N N . GLU B 1 117 ? 6.5 28 7.648 1 98.06 117 GLU B N 1
ATOM 2292 C CA . GLU B 1 117 ? 5.266 28.375 6.961 1 98.06 117 GLU B CA 1
ATOM 2293 C C . GLU B 1 117 ? 5.168 27.703 5.598 1 98.06 117 GLU B C 1
ATOM 2295 O O . GLU B 1 117 ? 4.094 27.234 5.203 1 98.06 117 GLU B O 1
ATOM 2300 N N . THR B 1 118 ? 6.277 27.641 4.93 1 98.38 118 THR B N 1
ATOM 2301 C CA . THR B 1 118 ? 6.32 26.984 3.627 1 98.38 118 THR B CA 1
ATOM 2302 C C . THR B 1 118 ? 5.992 25.5 3.762 1 98.38 118 THR B C 1
ATOM 2304 O O . THR B 1 118 ? 5.207 24.953 2.982 1 98.38 118 THR B O 1
ATOM 2307 N N . GLY B 1 119 ? 6.629 24.797 4.75 1 98.5 119 GLY B N 1
ATOM 2308 C CA . GLY B 1 119 ? 6.332 23.406 5.004 1 98.5 119 GLY B CA 1
ATOM 2309 C C . GLY B 1 119 ? 4.871 23.156 5.336 1 98.5 119 GLY B C 1
ATOM 2310 O O . GLY B 1 119 ? 4.27 22.203 4.836 1 98.5 119 GLY B O 1
ATOM 2311 N N . ARG B 1 120 ? 4.375 24.031 6.133 1 97.88 120 ARG B N 1
ATOM 2312 C CA . ARG B 1 120 ? 2.973 23.922 6.52 1 97.88 120 ARG B CA 1
ATOM 2313 C C . ARG B 1 120 ? 2.059 24.125 5.312 1 97.88 120 ARG B C 1
ATOM 2315 O O . ARG B 1 120 ? 1.08 23.391 5.145 1 97.88 120 ARG B O 1
ATOM 2322 N N . ASP B 1 121 ? 2.361 25.094 4.48 1 97.75 121 ASP B N 1
ATOM 2323 C CA . ASP B 1 121 ? 1.571 25.344 3.283 1 97.75 121 ASP B CA 1
ATOM 2324 C C . ASP B 1 121 ? 1.575 24.141 2.348 1 97.75 121 ASP B C 1
ATOM 2326 O O . ASP B 1 121 ? 0.545 23.797 1.766 1 97.75 121 ASP B O 1
ATOM 2330 N N . LYS B 1 122 ? 2.729 23.5 2.217 1 98.19 122 LYS B N 1
ATOM 2331 C CA . LYS B 1 122 ? 2.818 22.312 1.38 1 98.19 122 LYS B CA 1
ATOM 2332 C C . LYS B 1 122 ? 1.954 21.188 1.937 1 98.19 122 LYS B C 1
ATOM 2334 O O . LYS B 1 122 ? 1.274 20.484 1.182 1 98.19 122 LYS B O 1
ATOM 2339 N N . TRP B 1 123 ? 2.002 21.031 3.205 1 98.19 123 TRP B N 1
ATOM 2340 C CA . TRP B 1 123 ? 1.171 20.016 3.846 1 98.19 123 TRP B CA 1
ATOM 2341 C C . TRP B 1 123 ? -0.31 20.312 3.629 1 98.19 123 TRP B C 1
ATOM 2343 O O . TRP B 1 123 ? -1.074 19.422 3.244 1 98.19 123 TRP B O 1
ATOM 2353 N N . LEU B 1 124 ? -0.712 21.562 3.801 1 97.94 124 LEU B N 1
ATOM 2354 C CA . LEU B 1 124 ? -2.111 21.953 3.65 1 97.94 124 LEU B CA 1
ATOM 2355 C C . LEU B 1 124 ? -2.582 21.734 2.215 1 97.94 124 LEU B C 1
ATOM 2357 O O . LEU B 1 124 ? -3.693 21.25 1.984 1 97.94 124 LEU B O 1
ATOM 2361 N N . GLU B 1 125 ? -1.72 22.078 1.325 1 98.25 125 GLU B N 1
ATOM 2362 C CA . GLU B 1 125 ? -2.072 21.891 -0.08 1 98.25 125 GLU B CA 1
ATOM 2363 C C . GLU B 1 125 ? -2.197 20.406 -0.427 1 98.25 125 GLU B C 1
ATOM 2365 O O . GLU B 1 125 ? -3.09 20.016 -1.183 1 98.25 125 GLU B O 1
ATOM 2370 N N . SER B 1 126 ? -1.336 19.594 0.122 1 98.31 126 SER B N 1
ATOM 2371 C CA . SER B 1 126 ? -1.442 18.156 -0.091 1 98.31 126 SER B CA 1
ATOM 2372 C C . SER B 1 126 ? -2.75 17.609 0.473 1 98.31 126 SER B C 1
ATOM 2374 O O . SER B 1 126 ? -3.385 16.75 -0.142 1 98.31 126 SER B O 1
ATOM 2376 N N . MET B 1 127 ? -3.186 18.141 1.626 1 97.69 127 MET B N 1
ATOM 2377 C CA . MET B 1 127 ? -4.438 17.734 2.256 1 97.69 127 MET B CA 1
ATOM 2378 C C . MET B 1 127 ? -5.633 18.141 1.399 1 97.69 127 MET B C 1
ATOM 2380 O O . MET B 1 127 ? -6.59 17.375 1.262 1 97.69 127 MET B O 1
ATOM 2384 N N . ARG B 1 128 ? -5.551 19.312 0.807 1 97.81 128 ARG B N 1
ATOM 2385 C CA . ARG B 1 128 ? -6.625 19.781 -0.055 1 97.81 128 ARG B CA 1
ATOM 2386 C C . ARG B 1 128 ? -6.773 18.906 -1.29 1 97.81 128 ARG B C 1
ATOM 2388 O O . ARG B 1 128 ? -7.883 18.5 -1.641 1 97.81 128 ARG B O 1
ATOM 2395 N N . MET B 1 129 ? -5.652 18.609 -1.936 1 97.62 129 MET B N 1
ATOM 2396 C CA . MET B 1 129 ? -5.676 17.75 -3.121 1 97.62 129 MET B CA 1
ATOM 2397 C C . MET B 1 129 ? -6.184 16.359 -2.775 1 97.62 129 MET B C 1
ATOM 2399 O O . MET B 1 129 ? -7 15.789 -3.504 1 97.62 129 MET B O 1
ATOM 2403 N N . ALA B 1 130 ? -5.73 15.805 -1.62 1 97.31 130 ALA B N 1
ATOM 2404 C CA . ALA B 1 130 ? -6.16 14.484 -1.174 1 97.31 130 ALA B CA 1
ATOM 2405 C C . ALA B 1 130 ? -7.66 14.461 -0.9 1 97.31 130 ALA B C 1
ATOM 2407 O O . ALA B 1 130 ? -8.359 13.516 -1.288 1 97.31 130 ALA B O 1
ATOM 2408 N N . ALA B 1 131 ? -8.133 15.523 -0.282 1 96.94 131 ALA B N 1
ATOM 2409 C CA . ALA B 1 131 ? -9.547 15.602 0.068 1 96.94 131 ALA B CA 1
ATOM 2410 C C . ALA B 1 131 ? -10.422 15.57 -1.183 1 96.94 131 ALA B C 1
ATOM 2412 O O . ALA B 1 131 ? -11.438 14.883 -1.219 1 96.94 131 ALA B O 1
ATOM 2413 N N . VAL B 1 132 ? -10.062 16.297 -2.211 1 96.12 132 VAL B N 1
ATOM 2414 C CA . VAL B 1 132 ? -10.805 16.328 -3.467 1 96.12 132 VAL B CA 1
ATOM 2415 C C . VAL B 1 132 ? -10.797 14.945 -4.113 1 96.12 132 VAL B C 1
ATOM 2417 O O . VAL B 1 132 ? -11.844 14.438 -4.516 1 96.12 132 VAL B O 1
ATOM 2420 N N . PHE B 1 133 ? -9.656 14.375 -4.172 1 96.44 133 PHE B N 1
ATOM 2421 C CA . PHE B 1 133 ? -9.484 13.039 -4.727 1 96.44 133 PHE B CA 1
ATOM 2422 C C . PHE B 1 133 ? -10.328 12.023 -3.961 1 96.44 133 PHE B C 1
ATOM 2424 O O . PHE B 1 133 ? -11.008 11.188 -4.562 1 96.44 133 PHE B O 1
ATOM 2431 N N . GLU B 1 134 ? -10.258 12.062 -2.639 1 97.06 134 GLU B N 1
ATOM 2432 C CA . GLU B 1 134 ? -10.938 11.094 -1.783 1 97.06 134 GLU B CA 1
ATOM 2433 C C . GLU B 1 134 ? -12.453 11.25 -1.883 1 97.06 134 GLU B C 1
ATOM 2435 O O . GLU B 1 134 ? -13.188 10.25 -1.872 1 97.06 134 GLU B O 1
ATOM 2440 N N . GLU B 1 135 ? -12.898 12.469 -1.963 1 94.69 135 GLU B N 1
ATOM 2441 C CA . GLU B 1 135 ? -14.32 12.703 -2.16 1 94.69 135 GLU B CA 1
ATOM 2442 C C . GLU B 1 135 ? -14.805 12.102 -3.479 1 94.69 135 GLU B C 1
ATOM 2444 O O . GLU B 1 135 ? -15.875 11.492 -3.535 1 94.69 135 GLU B O 1
ATOM 2449 N N . GLU B 1 136 ? -14.023 12.258 -4.492 1 94.81 136 GLU B N 1
ATOM 2450 C CA . GLU B 1 136 ? -14.359 11.664 -5.785 1 94.81 136 GLU B CA 1
ATOM 2451 C C . GLU B 1 136 ? -14.344 10.141 -5.715 1 94.81 136 GLU B C 1
ATOM 2453 O O . GLU B 1 136 ? -15.227 9.477 -6.27 1 94.81 136 GLU B O 1
ATOM 2458 N N . LEU B 1 137 ? -13.406 9.586 -5.031 1 96.12 137 LEU B N 1
ATOM 2459 C CA . LEU B 1 137 ? -13.25 8.148 -4.867 1 96.12 137 LEU B CA 1
ATOM 2460 C C . LEU B 1 137 ? -14.5 7.531 -4.25 1 96.12 137 LEU B C 1
ATOM 2462 O O . LEU B 1 137 ? -14.906 6.43 -4.629 1 96.12 137 LEU B O 1
ATOM 2466 N N . LEU B 1 138 ? -15.109 8.281 -3.336 1 97.12 138 LEU B N 1
ATOM 2467 C CA . LEU B 1 138 ? -16.219 7.73 -2.57 1 97.12 138 LEU B CA 1
ATOM 2468 C C . LEU B 1 138 ? -17.547 8.305 -3.049 1 97.12 138 LEU B C 1
ATOM 2470 O O . LEU B 1 138 ? -18.578 8.133 -2.393 1 97.12 138 LEU B O 1
ATOM 2474 N N . GLN B 1 139 ? -17.5 8.945 -4.16 1 93.69 139 GLN B N 1
ATOM 2475 C CA . GLN B 1 139 ? -18.656 9.727 -4.605 1 93.69 139 GLN B CA 1
ATOM 2476 C C . GLN B 1 139 ? -19.859 8.836 -4.836 1 93.69 139 GLN B C 1
ATOM 2478 O O . GLN B 1 139 ? -21 9.266 -4.652 1 93.69 139 GLN B O 1
ATOM 2483 N N . ASP B 1 140 ? -19.641 7.566 -5.223 1 93.94 140 ASP B N 1
ATOM 2484 C CA . ASP B 1 140 ? -20.75 6.672 -5.547 1 93.94 140 ASP B CA 1
ATOM 2485 C C . ASP B 1 140 ? -21.219 5.914 -4.309 1 93.94 140 ASP B C 1
ATOM 2487 O O . ASP B 1 140 ? -22.078 5.027 -4.402 1 93.94 140 ASP B O 1
ATOM 2491 N N . LEU B 1 141 ? -20.594 6.117 -3.238 1 95.62 141 LEU B N 1
ATOM 2492 C CA . LEU B 1 141 ? -21.047 5.551 -1.972 1 95.62 141 LEU B CA 1
ATOM 2493 C C . LEU B 1 141 ? -21.844 6.566 -1.173 1 95.62 141 LEU B C 1
ATOM 2495 O O . LEU B 1 141 ? -21.406 7.703 -0.985 1 95.62 141 LEU B O 1
ATOM 2499 N N . ALA B 1 142 ? -23.141 6.184 -0.825 1 86.88 142 ALA B N 1
ATOM 2500 C CA . ALA B 1 142 ? -24.031 7.02 -0.021 1 86.88 142 ALA B CA 1
ATOM 2501 C C . ALA B 1 142 ? -23.703 6.891 1.466 1 86.88 142 ALA B C 1
ATOM 2503 O O . ALA B 1 142 ? -22.781 6.176 1.845 1 86.88 142 ALA B O 1
ATOM 2504 N N . GLY B 1 143 ? -24.594 7.625 2.301 1 87.88 143 GLY B N 1
ATOM 2505 C CA . GLY B 1 143 ? -24.359 7.66 3.734 1 87.88 143 GLY B CA 1
ATOM 2506 C C . GLY B 1 143 ? -24.328 6.285 4.375 1 87.88 143 GLY B C 1
ATOM 2507 O O . GLY B 1 143 ? -23.391 5.941 5.09 1 87.88 143 GLY B O 1
ATOM 2508 N N . GLU B 1 144 ? -25.266 5.426 4.031 1 94.12 144 GLU B N 1
ATOM 2509 C CA . GLU B 1 144 ? -25.328 4.098 4.633 1 94.12 144 GLU B CA 1
ATOM 2510 C C . GLU B 1 144 ? -24.172 3.213 4.141 1 94.12 144 GLU B C 1
ATOM 2512 O O . GLU B 1 144 ? -23.609 2.445 4.914 1 94.12 144 GLU B O 1
ATOM 2517 N N . ASP B 1 145 ? -23.891 3.367 2.865 1 97.19 145 ASP B N 1
ATOM 2518 C CA . ASP B 1 145 ? -22.812 2.592 2.281 1 97.19 145 ASP B CA 1
ATOM 2519 C C . ASP B 1 145 ? -21.469 2.984 2.893 1 97.19 145 ASP B C 1
ATOM 2521 O O . ASP B 1 145 ? -20.625 2.125 3.152 1 97.19 145 ASP B O 1
ATOM 2525 N N . ARG B 1 146 ? -21.297 4.227 3.178 1 97.5 146 ARG B N 1
ATOM 2526 C CA . ARG B 1 146 ? -20.062 4.691 3.803 1 97.5 146 ARG B CA 1
ATOM 2527 C C . ARG B 1 146 ? -19.953 4.18 5.234 1 97.5 146 ARG B C 1
ATOM 2529 O O . ARG B 1 146 ? -18.875 3.766 5.668 1 97.5 146 ARG B O 1
ATOM 2536 N N . THR B 1 147 ? -21.047 4.215 5.875 1 97.31 147 THR B N 1
ATOM 2537 C CA . THR B 1 147 ? -21.062 3.701 7.238 1 97.31 147 THR B CA 1
ATOM 2538 C C . THR B 1 147 ? -20.719 2.215 7.262 1 97.31 147 THR B C 1
ATOM 2540 O O . THR B 1 147 ? -19.906 1.771 8.078 1 97.31 147 THR B O 1
ATOM 2543 N N . ALA B 1 148 ? -21.297 1.477 6.352 1 97.12 148 ALA B N 1
ATOM 2544 C CA . ALA B 1 148 ? -21.031 0.043 6.25 1 97.12 148 ALA B CA 1
ATOM 2545 C C . ALA B 1 148 ? -19.562 -0.225 5.914 1 97.12 148 ALA B C 1
ATOM 2547 O O . ALA B 1 148 ? -18.922 -1.059 6.551 1 97.12 148 ALA B O 1
ATOM 2548 N N . LEU B 1 149 ? -19.031 0.489 4.934 1 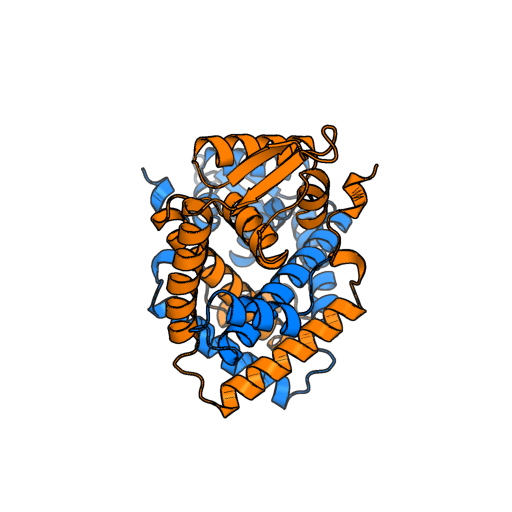98.31 149 LEU B N 1
ATOM 2549 C CA . LEU B 1 149 ? -17.641 0.332 4.523 1 98.31 149 LEU B CA 1
ATOM 2550 C C . LEU B 1 149 ? -16.688 0.639 5.68 1 98.31 149 LEU B C 1
ATOM 2552 O O . LEU B 1 149 ? -15.773 -0.136 5.961 1 98.31 149 LEU B O 1
ATOM 2556 N N . SER B 1 150 ? -16.984 1.722 6.355 1 97.94 150 SER B N 1
ATOM 2557 C CA . SER B 1 150 ? -16.172 2.127 7.5 1 97.94 150 SER B CA 1
ATOM 2558 C C . SER B 1 150 ? -16.172 1.052 8.578 1 97.94 150 SER B C 1
ATOM 2560 O O . SER B 1 150 ? -15.109 0.693 9.094 1 97.94 150 SER B O 1
ATOM 2562 N N . GLY B 1 151 ? -17.328 0.547 8.859 1 97.69 151 GLY B N 1
ATOM 2563 C CA . GLY B 1 151 ? -17.453 -0.476 9.891 1 97.69 151 GLY B CA 1
ATOM 2564 C C . GLY B 1 151 ? -16.75 -1.77 9.523 1 97.69 151 GLY B C 1
ATOM 2565 O O . GLY B 1 151 ? -16.094 -2.387 10.367 1 97.69 151 GLY B O 1
ATOM 2566 N N . LEU B 1 152 ? -16.844 -2.199 8.312 1 98.31 152 LEU B N 1
ATOM 2567 C CA . LEU B 1 152 ? -16.234 -3.445 7.855 1 98.31 152 LEU B CA 1
ATOM 2568 C C . LEU B 1 152 ? -14.719 -3.332 7.82 1 98.31 152 LEU B C 1
ATOM 2570 O O . LEU B 1 152 ? -14.016 -4.246 8.242 1 98.31 152 LEU B O 1
ATOM 2574 N N . LEU B 1 153 ? -14.188 -2.201 7.328 1 98.5 153 LEU B N 1
ATOM 2575 C CA . LEU B 1 153 ? -12.75 -1.958 7.336 1 98.5 153 LEU B CA 1
ATOM 2576 C C . LEU B 1 153 ? -12.219 -1.918 8.766 1 98.5 153 LEU B C 1
ATOM 2578 O O . LEU B 1 153 ? -11.133 -2.434 9.039 1 98.5 153 LEU B O 1
ATOM 2582 N N . ALA B 1 154 ? -13 -1.359 9.672 1 97.75 154 ALA B N 1
ATOM 2583 C CA . ALA B 1 154 ? -12.586 -1.271 11.07 1 97.75 154 ALA B CA 1
ATOM 2584 C C . ALA B 1 154 ? -12.461 -2.658 11.688 1 97.75 154 ALA B C 1
ATOM 2586 O O . ALA B 1 154 ? -11.555 -2.906 12.484 1 97.75 154 ALA B O 1
ATOM 2587 N N . ARG B 1 155 ? -13.359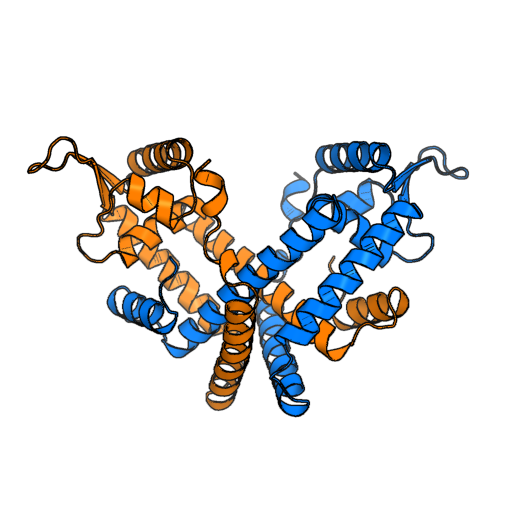 -3.516 11.391 1 97.31 155 ARG B N 1
ATOM 2588 C CA . ARG B 1 155 ? -13.297 -4.883 11.898 1 97.31 155 ARG B CA 1
ATOM 2589 C C . ARG B 1 155 ? -12.07 -5.613 11.352 1 97.31 155 ARG B C 1
ATOM 2591 O O . ARG B 1 155 ? -11.414 -6.355 12.086 1 97.31 155 ARG B O 1
ATOM 2598 N N . MET B 1 156 ? -11.758 -5.398 10.07 1 97.5 156 MET B N 1
ATOM 2599 C CA . MET B 1 156 ? -10.539 -5.965 9.492 1 97.5 156 MET B CA 1
ATOM 2600 C C . MET B 1 156 ? -9.305 -5.441 10.219 1 97.5 156 MET B C 1
ATOM 2602 O O . MET B 1 156 ? -8.398 -6.211 10.547 1 97.5 156 MET B O 1
ATOM 2606 N N . LEU B 1 157 ? -9.297 -4.141 10.477 1 96.62 157 LEU B N 1
ATOM 2607 C CA . LEU B 1 157 ? -8.156 -3.512 11.133 1 96.62 157 LEU B CA 1
ATOM 2608 C C . LEU B 1 157 ? -7.977 -4.055 12.547 1 96.62 157 LEU B C 1
ATOM 2610 O O . LEU B 1 157 ? -6.852 -4.355 12.961 1 96.62 157 LEU B O 1
ATOM 2614 N N . ARG B 1 158 ? -9.062 -4.191 13.25 1 95.31 158 ARG B N 1
ATOM 2615 C CA . ARG B 1 158 ? -9 -4.742 14.602 1 95.31 158 ARG B CA 1
ATOM 2616 C C . ARG B 1 158 ? -8.398 -6.145 14.594 1 95.31 158 ARG B C 1
ATOM 2618 O O . ARG B 1 158 ? -7.543 -6.465 15.422 1 95.31 158 ARG B O 1
ATOM 2625 N N . ARG B 1 159 ? -8.828 -6.953 13.68 1 94.5 159 ARG B N 1
ATOM 2626 C CA . ARG B 1 159 ? -8.352 -8.328 13.578 1 94.5 159 ARG B CA 1
ATOM 2627 C C . ARG B 1 159 ? -6.855 -8.375 13.305 1 94.5 159 ARG B C 1
ATOM 2629 O O . ARG B 1 159 ? -6.121 -9.133 13.938 1 94.5 159 ARG B O 1
ATOM 2636 N N . ILE B 1 160 ? -6.41 -7.543 12.359 1 93.25 160 ILE B N 1
ATOM 2637 C CA . ILE B 1 160 ? -5.004 -7.602 11.984 1 93.25 160 ILE B CA 1
ATOM 2638 C C . ILE B 1 160 ? -4.141 -7.062 13.117 1 93.25 160 ILE B C 1
ATOM 2640 O O . ILE B 1 160 ? -3.041 -7.566 13.367 1 93.25 160 ILE B O 1
ATOM 2644 N N . GLU B 1 161 ? -4.609 -6.066 13.867 1 90.44 161 GLU B N 1
ATOM 2645 C CA . GLU B 1 161 ? -3.861 -5.5 14.984 1 90.44 161 GLU B CA 1
ATOM 2646 C C . GLU B 1 161 ? -3.789 -6.48 16.156 1 90.44 161 GLU B C 1
ATOM 2648 O O . GLU B 1 161 ? -2.824 -6.469 16.922 1 90.44 161 GLU B O 1
ATOM 2653 N N . GLU B 1 162 ? -4.742 -7.285 16.266 1 88.81 162 GLU B N 1
ATOM 2654 C CA . GLU B 1 162 ? -4.754 -8.297 17.312 1 88.81 162 GLU B CA 1
ATOM 2655 C C . GLU B 1 162 ? -3.795 -9.438 17 1 88.81 162 GLU B C 1
ATOM 2657 O O . GLU B 1 162 ? -3.148 -9.984 17.891 1 88.81 162 GLU B O 1
ATOM 2662 N N . THR B 1 163 ? -3.697 -9.766 15.734 1 83.06 163 THR B N 1
ATOM 2663 C CA . THR B 1 163 ? -2.941 -10.953 15.344 1 83.06 163 THR B CA 1
ATOM 2664 C C . THR B 1 163 ? -1.501 -10.586 14.992 1 83.06 163 THR B C 1
ATOM 2666 O O . THR B 1 163 ? -0.613 -11.438 15.023 1 83.06 163 THR B O 1
ATOM 2669 N N . GLN B 1 164 ? -1.187 -9.367 14.539 1 75.06 164 GLN B N 1
ATOM 2670 C CA . GLN B 1 164 ? 0.151 -8.883 14.211 1 75.06 164 GLN B CA 1
ATOM 2671 C C . GLN B 1 164 ? 0.493 -7.629 15.008 1 75.06 164 GLN B C 1
ATOM 2673 O O . GLN B 1 164 ? 0.677 -6.555 14.438 1 75.06 164 GLN B O 1
ATOM 2678 N N . PRO B 1 165 ? 0.554 -7.828 16.25 1 60.22 165 PRO B N 1
ATOM 2679 C CA . PRO B 1 165 ? 0.763 -6.645 17.094 1 60.22 165 PRO B CA 1
ATOM 2680 C C . PRO B 1 165 ? 2.055 -5.906 16.75 1 60.22 165 PRO B C 1
ATOM 2682 O O . PRO B 1 165 ? 2.145 -4.691 16.953 1 60.22 165 PRO B O 1
ATOM 2685 N N . ASP B 1 166 ? 3.102 -6.668 16.328 1 57.53 166 ASP B N 1
ATOM 2686 C CA . ASP B 1 166 ? 4.422 -6.078 16.141 1 57.53 166 ASP B CA 1
ATOM 2687 C C . ASP B 1 166 ? 4.508 -5.328 14.82 1 57.53 166 ASP B C 1
ATOM 2689 O O . ASP B 1 166 ? 5.531 -4.711 14.508 1 57.53 166 ASP B O 1
ATOM 2693 N N . ALA B 1 167 ? 3.584 -5.5 13.984 1 55.22 167 ALA B N 1
ATOM 2694 C CA . ALA B 1 167 ? 3.736 -4.805 12.711 1 55.22 167 ALA B CA 1
ATOM 2695 C C . ALA B 1 167 ? 3.832 -3.295 12.914 1 55.22 167 ALA B C 1
ATOM 2697 O O . ALA B 1 167 ? 4.234 -2.562 12.008 1 55.22 167 ALA B O 1
ATOM 2698 N N . LEU B 1 168 ? 3.285 -2.834 13.984 1 50.16 168 LEU B N 1
ATOM 2699 C CA . LEU B 1 168 ? 3.258 -1.395 14.227 1 50.16 168 LEU B CA 1
ATOM 2700 C C . LEU B 1 168 ? 4.672 -0.822 14.266 1 50.16 168 LEU B C 1
ATOM 2702 O O . LEU B 1 168 ? 4.863 0.38 14.07 1 50.16 168 LEU B O 1
ATOM 2706 N N . GLY B 1 169 ? 5.715 -1.586 14.734 1 46.88 169 GLY B N 1
ATOM 2707 C CA . GLY B 1 169 ? 7.004 -0.948 14.961 1 46.88 169 GLY B CA 1
ATOM 2708 C C . GLY B 1 169 ? 8.07 -1.411 13.992 1 46.88 169 GLY B C 1
ATOM 2709 O O . GLY B 1 169 ? 8.484 -2.574 14.023 1 46.88 169 GLY B O 1
ATOM 2710 N N . ARG B 1 170 ? 8 -1.076 12.742 1 45.28 170 ARG B N 1
ATOM 2711 C CA . ARG B 1 170 ? 9.195 -1.257 11.93 1 45.28 170 ARG B CA 1
ATOM 2712 C C . ARG B 1 170 ? 10.461 -1.071 12.758 1 45.28 170 ARG B C 1
ATOM 2714 O O . ARG B 1 170 ? 11.57 -1.264 12.258 1 45.28 170 ARG B O 1
ATOM 2721 N N . THR B 1 171 ? 10.383 -0.366 13.844 1 39.5 171 THR B N 1
ATOM 2722 C CA . THR B 1 171 ? 11.555 0.085 14.578 1 39.5 171 THR B CA 1
ATOM 2723 C C . THR B 1 171 ? 12.234 -1.084 15.289 1 39.5 171 THR B C 1
ATOM 2725 O O . THR B 1 171 ? 13.211 -0.895 16.016 1 39.5 171 THR B O 1
ATOM 2728 N N . ALA B 1 172 ? 11.602 -2.148 15.375 1 38.91 172 ALA B N 1
ATOM 2729 C CA . ALA B 1 172 ? 1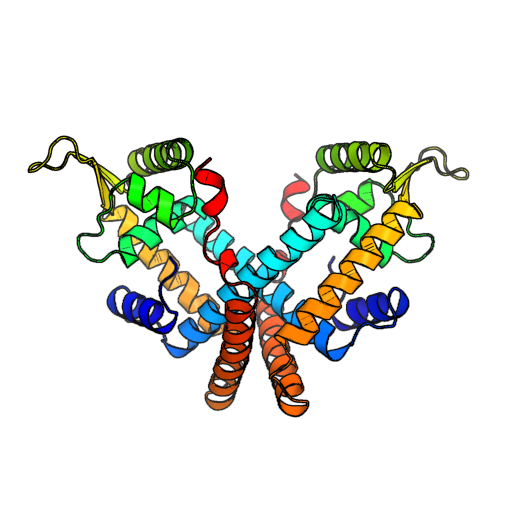2.281 -3.045 16.312 1 38.91 172 ALA B CA 1
ATOM 2730 C C . ALA B 1 172 ? 13.727 -3.277 15.898 1 38.91 172 ALA B C 1
ATOM 2732 O O . ALA B 1 172 ? 14.609 -3.41 16.75 1 38.91 172 ALA B O 1
ATOM 2733 N N . ASP B 1 173 ? 13.977 -3.621 14.695 1 38.69 173 ASP B N 1
ATOM 2734 C CA . ASP B 1 173 ? 15.336 -4.07 14.422 1 38.69 173 ASP B CA 1
ATOM 2735 C C . ASP B 1 173 ? 16.312 -2.898 14.422 1 38.69 173 ASP B C 1
ATOM 2737 O O . ASP B 1 173 ? 17.5 -3.078 14.18 1 38.69 173 ASP B O 1
ATOM 2741 N N . LEU B 1 174 ? 15.82 -1.706 14.406 1 36.44 174 LEU B N 1
ATOM 2742 C CA . LEU B 1 174 ? 16.828 -0.659 14.352 1 36.44 174 LEU B CA 1
ATOM 2743 C C . LEU B 1 174 ? 17.609 -0.59 15.664 1 36.44 174 LEU B C 1
ATOM 2745 O O . LEU B 1 174 ? 18.547 0.198 15.789 1 36.44 174 LEU B O 1
ATOM 2749 N N . ALA B 1 175 ? 17.047 -1.098 16.688 1 30.91 175 ALA B N 1
ATOM 2750 C CA . ALA B 1 175 ? 17.75 -0.99 17.953 1 30.91 175 ALA B CA 1
ATOM 2751 C C . ALA B 1 175 ? 19.031 -1.831 17.953 1 30.91 175 ALA B C 1
ATOM 2753 O O . ALA B 1 175 ? 19.766 -1.844 18.938 1 30.91 175 ALA B O 1
ATOM 2754 N N . GLN B 1 176 ? 19.094 -2.949 17.125 1 29.77 176 GLN B N 1
ATOM 2755 C CA . GLN B 1 176 ? 20.391 -3.533 17.406 1 29.77 176 GLN B CA 1
ATOM 2756 C C . GLN B 1 176 ? 21.516 -2.68 16.812 1 29.77 176 GLN B C 1
ATOM 2758 O O . GLN B 1 176 ? 21.406 -2.195 15.68 1 29.77 176 GLN B O 1
#

Organism: Streptomyces rubellomurinus (strain ATCC 31215) (NCBI:txid359131)

Sequence (352 aa):
MEIGIAEQVALYQREFPTVDPQVETIVQTLNRVSRRMGVAYDRQLTVLGITSAEWEVLKALVVAGSPYRLGPGELAKRLGLTPAAMTHRIDRMVADGLVTRERDESNRVRVIIELTETGRDKWLESMRMAAVFEEELLQDLAGEDRTALSGLLARMLRRIEETQPDALGRTADLAQMEIGIAEQVALYQREFPTVDPQVETIVQTLNRVSRRMGVAYDRQLTVLGITSAEWEVLKALVVAGSPYRLGPGELAKRLGLTPAAMTHRIDRMVADGLVTRERDESNRVRVIIELTETGRDKWLESMRMAAVFEEELLQDLAGEDRTALSGLLARMLRRIEETQPDALGRTADLAQ

Solvent-accessible surface area (backbone atoms only — not comparable to full-atom values): 19225 Å² total; per-residue (Å²): 116,81,73,53,68,70,58,50,46,51,50,43,34,72,78,39,67,85,55,54,62,70,60,49,48,37,53,52,42,49,50,50,41,50,51,53,50,51,51,53,52,51,52,54,30,54,75,70,73,46,51,73,72,55,46,53,52,50,48,52,26,56,71,65,31,91,85,15,55,43,36,64,68,58,51,13,60,63,69,49,43,50,66,69,58,37,51,55,51,47,54,52,33,38,75,70,48,32,31,45,78,44,62,34,86,91,41,70,86,40,53,36,35,28,59,29,73,59,27,47,50,53,50,53,50,52,50,52,56,48,50,55,50,50,51,58,39,42,61,89,49,52,75,67,53,46,52,50,50,38,52,54,43,48,53,34,38,52,41,44,48,70,73,42,61,64,70,68,48,76,42,67,70,69,73,108,112,80,75,54,68,70,59,49,46,51,50,44,33,72,78,39,66,86,54,54,61,68,60,50,50,38,52,51,43,50,50,50,39,50,51,52,50,50,51,53,53,49,52,52,31,53,75,70,71,46,50,73,70,55,47,52,53,52,49,52,25,56,72,63,31,91,85,15,55,43,36,63,66,58,51,12,59,63,69,49,43,51,66,69,58,38,49,54,53,47,55,54,32,39,76,70,48,30,31,45,78,45,62,32,87,91,41,69,85,40,52,37,35,29,59,29,72,57,27,48,48,51,51,51,51,50,51,52,53,47,50,54,51,50,50,57,38,45,60,87,49,52,75,67,52,45,52,50,48,39,51,54,44,49,52,34,38,53,42,44,49,68,75,44,62,65,67,72,49,76,43,63,71,68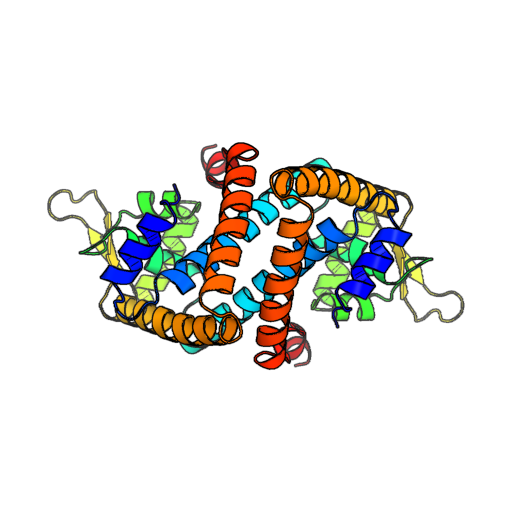,71,110

InterPro domains:
  IPR000835 MarR-type HTH domain [PF12802] (48-107)
  IPR000835 MarR-type HTH domain [PR00598] (70-86)
  IPR000835 MarR-type HTH domain [PR00598] (87-102)
  IPR000835 MarR-type HTH domain [PR00598] (106-122)
  IPR000835 MarR-type HTH domain [PR00598] (136-156)
  IPR000835 MarR-type HTH domain [PS50995] (23-158)
  IPR000835 MarR-type HTH domain [SM00347] (43-146)
  IPR011991 ArsR-like helix-turn-helix domain [cd00090] (69-120)
  IPR019885 Transcription regulator HTH, AsnC-type, conserved site [PS00519] (71-97)
  IPR036388 Winged helix-like DNA-binding domain superfamily [G3DSA:1.10.10.10] (7-163)
  IPR036390 Winged helix DNA-binding domain superfamily [SSF46785] (17-161)
  IPR039422 Transcription regulators MarR/SlyA-like [PTHR33164] (25-161)

Foldseek 3Di:
DDDDLLVVLVVCCVVPVVDDSVVSSVVVVVVVVVVVLVVQLQVQLVVLVHGPVLLLLLVCQVVVPPVSKDFLVVSCQQVQHDSVVSVVSLVVCVVVVQWDWAADPVHRVTIMIGGDPSNVVSNVSSVVSSVVVVCVVCVPPDPVSVVVVVVVVVVVVVVCCVVCVVVNGNNPPVVD/DDDDLLVVLVVCCVVPVVDDSVVSSVVVVVVVVVVVLVVQLQVQLVVLVHGPVLLLLLVCQVVVPPVSKDFLVVSCQQVQHDSVVSVVSLVVCVVVVQWDWAADPVHRVTIMIGGDPSNVVSNVSSVVSSVVVVCVVCVPPDPVRVVVVVVVVVVVVVVCCVVCVPVNGNNPVVVD

Nearest PDB structures (foldseek):
  8ylg-assembly1_B  TM=7.993E-01  e=3.600E-11  Burkholderia thailandensis
  1s3j-assembly1_B  TM=8.719E-01  e=2.550E-09  Bacillus subtilis
  8ylj-assembly1_A  TM=7.671E-01  e=1.228E-09  Pectobacterium atrosepticum
  4xrf-assembly1_A  TM=6.452E-01  e=6.418E-08  Bacillus cereus ATCC 14579
  3zpl-assembly2_E  TM=7.312E-01  e=3.354E-06  Streptomyces coelicolor

Secondary structure (DSSP, 8-state):
-PPPHHHHHHHHHHHSTT--HHHHHHHHHHHHHHHHHHHHHHHHHHHHT--HHHHHHHHHHHHH-TTTEE-HHHHHHHHT--HHHHHHHHHHHHHTTSEEEEE-SS-TT-EEEEE-HHHHHHHHHHHHHHHHHHHHHTTT--HHHHHHHHHHHHHHHHHHHHH-GGGG-TTGGGG-/-PPPHHHHHHHHHHHSTT--HHHHHHHHHHHHHHHHHHHHHHHHHHHHT--HHHHHHHHHHHHH-TTTEE-HHHHHHHHT--HHHHHHHHHHHHHTTSEEEEE-SS-TT-EEEEE-HHHHHHHHHHHHHHHHHHHHHTTT--HHHHHHHHHHHHHHHHHHHHH-GGGG-TTGGGG-

pLDDT: mean 92.0, std 13.78, range [29.25, 98.81]